Protein AF-A0A9W7A7N8-F1 (afdb_monomer)

Sequence (308 aa):
MSTQPSNLTVKQYEDALNRLMPLATEIHALLTSSFPDDTTASVRSRFEQELTASVVLSGSPNSAVPGLLTKCEPLLESVQSSLWHVTRHIHLLTPKVEDGNNFGADVQNMVLKFVQERESLVSGYMGDYATYFWQRGNCMEKIGGAKWRGDSGKTVVTEEVSVSLSGDDKEVKDEEKAGGSACSSEDAPSSEDAKPAAPAAKGKKRKADEGAAPPTQSSSTTNKKTSSTSTKKTETTKSSTATPVDVLPDYLSYLVSLDVKWYLYLKDSLRQAADSCLMVKDMVEKNREKIEHPKGGADGGQNSMSMF

Mean predicted aligned error: 16.95 Å

InterPro domains:
  IPR003186 Proteasome activator PA28, C-terminal domain [PF02252] (62-143)
  IPR003186 Proteasome activator PA28, C-terminal domain [PF02252] (246-297)
  IPR009077 Proteasome activator PA28 [PTHR10660] (60-298)
  IPR036252 Proteasome activator superfamily [SSF47216] (60-152)
  IPR036252 Proteasome activator superfamily [SSF47216] (247-300)
  IPR036997 Proteasome activator PA28, C-terminal domain superfamily [G3DSA:1.20.120.180] (60-296)

Radius of gyration: 34.16 Å; Cα contacts (8 Å, |Δi|>4): 182; chains: 1; bounding box: 107×79×82 Å

Nearest PDB structures (foldseek):
  5msj-assembly4_X  TM=8.798E-01  e=2.430E-04  Mus musculus
  5mx5-assembly1_B  TM=7.782E-01  e=7.880E-04  Mus musculus
  5mx5-assembly1_F  TM=6.269E-01  e=3.652E-04  Mus musculus
  6dfk-assembly1_A  TM=6.016E-01  e=1.625E-03  Plasmodium falciparum 3D7
  6dfk-assembly1_C  TM=5.932E-01  e=1.861E-03  Plasmodium falciparum 3D7

Organism: NCBI:txid2557542

Solvent-accessible surface area (backbone atoms only — not comparable to full-atom values): 20057 Å² total; per-residue (Å²): 133,85,69,74,71,51,74,69,57,52,48,51,25,54,57,23,61,61,43,26,62,58,49,26,50,53,41,52,50,49,47,55,75,73,50,68,89,64,41,78,66,57,48,40,54,49,47,56,70,66,62,37,74,65,41,58,74,70,67,57,76,72,63,65,53,57,65,42,46,76,60,48,50,67,52,52,51,53,49,39,54,27,41,50,36,45,46,54,46,52,60,52,50,58,72,83,91,66,89,69,76,49,67,24,51,51,51,35,53,52,52,42,51,56,42,48,54,45,36,54,52,47,52,50,59,64,72,47,62,65,52,54,59,52,58,48,50,62,46,48,49,69,60,43,37,82,64,68,53,62,82,73,66,88,72,84,74,87,73,87,78,85,79,87,81,88,78,86,84,84,89,82,90,83,90,83,82,89,76,86,79,83,85,81,82,88,87,80,90,87,81,89,90,87,84,88,87,83,88,88,87,87,87,87,88,90,91,82,90,88,83,93,84,89,84,90,84,91,82,90,88,88,86,89,82,90,87,84,88,81,89,79,92,79,91,73,88,75,78,76,76,72,74,81,78,88,56,61,64,68,58,57,56,46,50,39,50,49,55,41,50,52,45,51,47,56,59,46,51,49,50,57,46,25,52,40,30,54,51,47,44,53,56,46,65,79,40,40,68,33,44,76,30,29,78,56,61,95,76,76,82,72,91,85,80,87,90,129

Structure (mmCIF, N/CA/C/O backbone):
data_AF-A0A9W7A7N8-F1
#
_entry.id   AF-A0A9W7A7N8-F1
#
loop_
_atom_site.group_PDB
_atom_site.id
_atom_site.type_symbol
_atom_site.label_atom_id
_atom_site.label_alt_id
_atom_site.label_comp_id
_atom_site.label_asym_id
_atom_site.label_entity_id
_atom_site.label_seq_id
_atom_site.pdbx_PDB_ins_code
_atom_site.Cartn_x
_atom_site.Cartn_y
_atom_site.Cartn_z
_atom_site.occupancy
_atom_site.B_iso_or_equiv
_atom_site.auth_seq_id
_atom_site.auth_comp_id
_atom_site.auth_asym_id
_atom_site.auth_atom_id
_atom_site.pdbx_PDB_model_num
ATOM 1 N N . MET A 1 1 ? 10.782 12.228 -35.149 1.00 40.09 1 MET A N 1
ATOM 2 C CA . MET A 1 1 ? 11.669 12.772 -34.095 1.00 40.09 1 MET A CA 1
ATOM 3 C C . MET A 1 1 ? 11.752 11.732 -32.994 1.00 40.09 1 MET A C 1
ATOM 5 O O . MET A 1 1 ? 10.712 11.164 -32.691 1.00 40.09 1 MET A O 1
ATOM 9 N N . SER A 1 2 ? 12.933 11.457 -32.437 1.00 49.88 2 SER A N 1
ATOM 10 C CA . SER A 1 2 ? 13.033 10.642 -31.219 1.00 49.88 2 SER A CA 1
ATOM 11 C C . SER A 1 2 ? 12.819 11.560 -30.017 1.00 49.88 2 SER A C 1
ATOM 13 O O . SER A 1 2 ? 13.601 12.490 -29.813 1.00 49.88 2 SER A O 1
ATOM 15 N N . THR A 1 3 ? 11.725 11.373 -29.283 1.00 58.03 3 THR A N 1
ATOM 16 C CA . THR A 1 3 ? 11.356 12.208 -28.133 1.00 58.03 3 THR A CA 1
ATOM 17 C C . THR A 1 3 ? 12.098 11.753 -26.883 1.00 58.03 3 THR A C 1
ATOM 19 O O . THR A 1 3 ? 11.526 11.105 -26.013 1.00 58.03 3 THR A O 1
ATOM 22 N N . GLN A 1 4 ? 13.382 12.108 -26.804 1.00 71.88 4 GLN A N 1
ATOM 23 C CA . GLN A 1 4 ? 14.162 12.017 -25.568 1.00 71.88 4 GLN A CA 1
ATOM 24 C C . GLN A 1 4 ? 13.405 12.700 -24.407 1.00 71.88 4 GLN A C 1
ATOM 26 O O . GLN A 1 4 ? 12.893 13.811 -24.599 1.00 71.88 4 GLN A O 1
ATOM 31 N N . PRO A 1 5 ? 13.310 12.075 -23.217 1.00 78.31 5 PRO A N 1
ATOM 32 C CA . PRO A 1 5 ? 12.655 12.681 -22.062 1.00 78.31 5 PRO A CA 1
ATOM 33 C C . PRO A 1 5 ? 13.385 13.957 -21.621 1.00 78.31 5 PRO A C 1
ATOM 35 O O . PRO A 1 5 ? 14.601 14.081 -21.750 1.00 78.31 5 PRO A O 1
ATOM 38 N N . SER A 1 6 ? 12.646 14.927 -21.073 1.00 82.62 6 SER A N 1
ATOM 39 C CA . SER A 1 6 ? 13.259 16.179 -20.609 1.00 82.62 6 SER A CA 1
ATOM 40 C C . SER A 1 6 ? 14.189 15.939 -19.413 1.00 82.62 6 SER A C 1
ATOM 42 O O . SER A 1 6 ? 13.921 15.063 -18.591 1.00 82.62 6 SER A O 1
ATOM 44 N N . ASN A 1 7 ? 15.219 16.775 -19.237 1.00 82.81 7 ASN A N 1
ATOM 45 C CA . ASN A 1 7 ? 16.128 16.701 -18.080 1.00 82.81 7 ASN A CA 1
ATOM 46 C C . ASN A 1 7 ? 15.386 16.711 -16.726 1.00 82.81 7 ASN A C 1
ATOM 48 O O . ASN A 1 7 ? 15.804 16.037 -15.787 1.00 82.81 7 ASN A O 1
ATOM 52 N N . LEU A 1 8 ? 14.256 17.425 -16.627 1.00 81.88 8 LEU A N 1
ATOM 53 C CA . LEU A 1 8 ? 13.397 17.411 -15.438 1.00 81.88 8 LEU A CA 1
ATOM 54 C C . LEU A 1 8 ? 12.720 16.044 -15.239 1.00 81.88 8 LEU A C 1
ATOM 56 O O . LEU A 1 8 ? 12.620 15.561 -14.116 1.00 81.88 8 LEU A O 1
ATOM 60 N N . THR A 1 9 ? 12.279 15.407 -16.323 1.00 86.69 9 THR A N 1
ATOM 61 C CA . THR A 1 9 ? 11.651 14.079 -16.310 1.00 86.69 9 THR A CA 1
ATOM 62 C C . THR A 1 9 ? 12.650 12.969 -15.979 1.00 86.69 9 THR A C 1
ATOM 64 O O . THR A 1 9 ? 12.292 12.039 -15.262 1.00 86.69 9 THR A O 1
ATOM 67 N N . VAL A 1 10 ? 13.893 13.078 -16.465 1.00 90.69 10 VAL A N 1
ATOM 68 C CA . VAL A 1 10 ? 15.004 12.179 -16.103 1.00 90.69 10 VAL A CA 1
ATOM 69 C C . VAL A 1 10 ? 15.354 12.346 -14.625 1.00 90.69 10 VAL A C 1
ATOM 71 O O . VAL A 1 10 ? 15.387 11.359 -13.896 1.00 90.69 10 VAL A O 1
ATOM 74 N N . LYS A 1 11 ? 15.511 13.588 -14.143 1.00 93.69 11 LYS A N 1
ATOM 75 C CA . LYS A 1 11 ? 15.768 13.843 -12.721 1.00 93.69 11 LYS A CA 1
ATOM 76 C C . LYS A 1 11 ? 14.654 13.293 -11.820 1.00 93.69 11 LYS A C 1
ATOM 78 O O . LYS A 1 11 ? 14.958 12.599 -10.861 1.00 93.69 11 LYS A O 1
ATOM 83 N N . GLN A 1 12 ? 13.382 13.548 -12.138 1.00 94.38 12 GLN A N 1
ATOM 84 C CA . GLN A 1 12 ? 12.249 13.025 -11.357 1.00 94.38 12 GLN A CA 1
ATOM 85 C C . GLN A 1 12 ? 12.228 11.489 -11.277 1.00 94.38 12 GLN A C 1
ATOM 87 O O . GLN A 1 12 ? 11.755 10.942 -10.287 1.00 94.38 12 GLN A O 1
ATOM 92 N N . TYR A 1 13 ? 12.729 10.798 -12.303 1.00 96.50 13 TYR A N 1
ATOM 93 C CA . TYR A 1 13 ? 12.871 9.344 -12.299 1.00 96.50 13 TYR A CA 1
ATOM 94 C C . TYR A 1 13 ? 14.007 8.872 -11.384 1.00 96.50 13 TYR A C 1
ATOM 96 O O . TYR A 1 13 ? 13.771 8.007 -10.546 1.00 96.50 13 TYR A O 1
ATOM 104 N N . GLU A 1 14 ? 15.203 9.460 -11.480 1.00 96.69 14 GLU A N 1
ATOM 105 C CA . GLU A 1 14 ? 16.320 9.085 -10.599 1.00 96.69 14 GLU A CA 1
ATOM 106 C C . GLU A 1 14 ? 16.045 9.456 -9.136 1.00 96.69 14 GLU A C 1
ATOM 108 O O . GLU A 1 14 ? 16.316 8.655 -8.242 1.00 96.69 14 GLU A O 1
ATOM 113 N N . ASP A 1 15 ? 15.451 10.624 -8.869 1.00 97.69 15 ASP A N 1
ATOM 114 C CA . ASP A 1 15 ? 15.025 11.019 -7.522 1.00 97.69 15 ASP A CA 1
ATOM 115 C C . ASP A 1 15 ? 14.037 9.975 -6.942 1.00 97.69 15 ASP A C 1
ATOM 117 O O . ASP A 1 15 ? 14.192 9.542 -5.798 1.00 97.69 15 ASP A O 1
ATOM 121 N N . ALA A 1 16 ? 13.073 9.497 -7.742 1.00 97.81 16 ALA A N 1
ATOM 122 C CA . ALA A 1 16 ? 12.112 8.462 -7.346 1.00 97.81 16 ALA A CA 1
ATOM 123 C C . ALA A 1 16 ? 12.750 7.070 -7.154 1.00 97.81 16 ALA A C 1
ATOM 125 O O . ALA A 1 16 ? 12.518 6.420 -6.135 1.00 97.81 16 ALA A O 1
ATOM 126 N N . LEU A 1 17 ? 13.594 6.614 -8.085 1.00 97.62 17 LEU A N 1
ATOM 127 C CA . LEU A 1 17 ? 14.258 5.304 -8.024 1.00 97.62 17 LEU A CA 1
ATOM 128 C C . LEU A 1 17 ? 15.253 5.209 -6.851 1.00 97.62 17 LEU A C 1
ATOM 130 O O . LEU A 1 17 ? 15.472 4.132 -6.285 1.00 97.62 17 LEU A O 1
ATOM 134 N N . ASN A 1 18 ? 15.841 6.338 -6.448 1.00 97.62 18 ASN A N 1
ATOM 135 C CA . ASN A 1 18 ? 16.676 6.430 -5.252 1.00 97.62 18 ASN A CA 1
ATOM 136 C C . ASN A 1 18 ? 15.853 6.568 -3.958 1.00 97.62 18 ASN A C 1
ATOM 138 O O . ASN A 1 18 ? 16.308 6.111 -2.910 1.00 97.62 18 ASN A O 1
ATOM 142 N N . ARG A 1 19 ? 14.621 7.097 -4.016 1.00 97.94 19 ARG A N 1
ATOM 143 C CA . ARG A 1 19 ? 13.693 7.183 -2.871 1.00 97.94 19 ARG A CA 1
ATOM 144 C C . ARG A 1 19 ? 13.155 5.817 -2.407 1.00 97.94 19 ARG A C 1
ATOM 146 O O . ARG A 1 19 ? 12.820 5.692 -1.229 1.00 97.94 19 ARG A O 1
ATOM 153 N N . LEU A 1 20 ? 13.134 4.793 -3.271 1.00 98.31 20 LEU A N 1
ATOM 154 C CA . LEU A 1 20 ? 12.575 3.460 -2.968 1.00 98.31 20 LEU A CA 1
ATOM 155 C C . LEU A 1 20 ? 13.234 2.743 -1.767 1.00 98.31 20 LEU A C 1
ATOM 157 O O . LEU A 1 20 ? 12.514 2.223 -0.917 1.00 98.31 20 LEU A O 1
ATOM 161 N N . MET A 1 21 ? 14.570 2.722 -1.642 1.00 98.31 21 MET A N 1
ATOM 162 C CA . MET A 1 21 ? 15.229 2.032 -0.508 1.00 98.31 21 MET A CA 1
ATOM 163 C C . MET A 1 21 ? 15.011 2.747 0.839 1.00 98.31 21 MET A C 1
ATOM 165 O O . MET A 1 21 ? 14.683 2.070 1.818 1.00 98.31 21 MET A O 1
ATOM 169 N N . PRO A 1 22 ? 15.126 4.090 0.926 1.00 98.44 22 PRO A N 1
ATOM 170 C CA . PRO A 1 22 ? 14.678 4.833 2.101 1.00 98.44 22 PRO A CA 1
ATOM 171 C C . PRO A 1 22 ? 13.204 4.581 2.454 1.00 98.44 22 PRO A C 1
ATOM 173 O O . PRO A 1 22 ? 12.915 4.341 3.621 1.00 98.44 22 PRO A O 1
ATOM 176 N N . LEU A 1 23 ? 12.288 4.526 1.473 1.00 98.44 23 LEU A N 1
ATOM 177 C CA . LEU A 1 23 ? 10.872 4.215 1.731 1.00 98.44 23 LEU A CA 1
ATOM 178 C C . LEU A 1 23 ? 10.673 2.823 2.334 1.00 98.44 23 LEU A C 1
ATOM 180 O O . LEU A 1 23 ? 10.011 2.704 3.361 1.00 98.44 23 LEU A O 1
ATOM 184 N N . ALA A 1 24 ? 11.282 1.781 1.758 1.00 98.50 24 ALA A N 1
ATOM 185 C CA . ALA A 1 24 ? 11.229 0.438 2.335 1.00 98.50 24 ALA A CA 1
ATOM 186 C C . ALA A 1 24 ? 11.769 0.427 3.780 1.00 98.50 24 ALA A C 1
ATOM 188 O O . ALA A 1 24 ? 11.170 -0.177 4.667 1.00 98.50 24 ALA A O 1
ATOM 189 N N . THR A 1 25 ? 12.851 1.166 4.046 1.00 98.38 25 THR A N 1
ATOM 190 C CA . THR A 1 25 ? 13.452 1.286 5.387 1.00 98.38 25 THR A CA 1
ATOM 191 C C . THR A 1 25 ? 12.519 1.990 6.384 1.00 98.38 25 THR A C 1
ATOM 193 O O . THR A 1 25 ? 12.330 1.504 7.499 1.00 98.38 25 THR A O 1
ATOM 196 N N . GLU A 1 26 ? 11.890 3.099 5.985 1.00 98.44 26 GLU A N 1
ATOM 197 C CA . GLU A 1 26 ? 10.893 3.832 6.782 1.00 98.44 26 GLU A CA 1
ATOM 198 C C . GLU A 1 26 ? 9.660 2.969 7.082 1.00 98.44 26 GLU A C 1
ATOM 200 O O . GLU A 1 26 ? 9.184 2.931 8.219 1.00 98.44 26 GLU A O 1
ATOM 205 N N . ILE A 1 27 ? 9.185 2.208 6.094 1.00 98.38 27 ILE A N 1
ATOM 206 C CA . ILE A 1 27 ? 8.059 1.286 6.250 1.00 98.38 27 ILE A CA 1
ATOM 207 C C . ILE A 1 27 ? 8.422 0.115 7.177 1.00 98.38 27 ILE A C 1
ATOM 209 O O . ILE A 1 27 ? 7.636 -0.218 8.064 1.00 98.38 27 ILE A O 1
ATOM 213 N N . HIS A 1 28 ? 9.615 -0.478 7.061 1.00 97.56 28 HIS A N 1
ATOM 214 C CA . HIS A 1 28 ? 10.075 -1.512 7.997 1.00 97.56 28 HIS A CA 1
ATOM 215 C C . HIS A 1 28 ? 10.243 -0.973 9.430 1.00 97.56 28 HIS A C 1
ATOM 217 O O . HIS A 1 28 ? 9.919 -1.679 10.390 1.00 97.56 28 HIS A O 1
ATOM 223 N N . ALA A 1 29 ? 10.667 0.284 9.603 1.00 97.25 29 ALA A N 1
ATOM 224 C CA . ALA A 1 29 ? 10.710 0.939 10.910 1.00 97.25 29 ALA A CA 1
ATOM 225 C C . ALA A 1 29 ? 9.299 1.175 11.490 1.00 97.25 29 ALA A C 1
ATOM 227 O O . ALA A 1 29 ? 9.069 0.911 12.676 1.00 97.25 29 ALA A O 1
ATOM 228 N N . LEU A 1 30 ? 8.326 1.591 10.667 1.00 97.00 30 LEU A N 1
ATOM 229 C CA . LEU A 1 30 ? 6.922 1.712 11.079 1.00 97.00 30 LEU A CA 1
ATOM 230 C C . LEU A 1 30 ? 6.322 0.345 11.451 1.00 97.00 30 LEU A C 1
ATOM 232 O O . LEU A 1 30 ? 5.674 0.223 12.492 1.00 97.00 30 LEU A O 1
ATOM 236 N N . LEU A 1 31 ? 6.587 -0.691 10.648 1.00 96.25 31 LEU A N 1
ATOM 237 C CA . LEU A 1 31 ? 6.158 -2.069 10.898 1.00 96.25 31 LEU A CA 1
ATOM 238 C C . LEU A 1 31 ? 6.693 -2.598 12.236 1.00 96.25 31 LEU A C 1
ATOM 240 O O . LEU A 1 31 ? 5.930 -3.122 13.045 1.00 96.25 31 LEU A O 1
ATOM 244 N N . THR A 1 32 ? 7.991 -2.414 12.486 1.00 95.00 32 THR A N 1
ATOM 245 C CA . THR A 1 32 ? 8.661 -2.872 13.715 1.00 95.00 32 THR A CA 1
ATOM 246 C C . THR A 1 32 ? 8.138 -2.138 14.952 1.00 95.00 32 THR A C 1
ATOM 248 O O . THR A 1 32 ? 7.878 -2.759 15.978 1.00 95.00 32 THR A O 1
ATOM 251 N N . SER A 1 33 ? 7.940 -0.820 14.856 1.00 95.12 33 SER A N 1
ATOM 252 C CA . SER A 1 33 ? 7.485 0.009 15.982 1.00 95.12 33 SER A CA 1
ATOM 253 C C . SER A 1 33 ? 5.985 -0.087 16.277 1.00 95.12 33 SER A C 1
ATOM 255 O O . SER A 1 33 ? 5.581 0.171 17.409 1.00 95.12 33 SER A O 1
ATOM 257 N N . SER A 1 34 ? 5.154 -0.447 15.292 1.00 94.12 34 SER A N 1
ATOM 258 C CA . SER A 1 34 ? 3.687 -0.408 15.424 1.00 94.12 34 SER A CA 1
ATOM 259 C C . SER A 1 34 ? 3.006 -1.781 15.469 1.00 94.12 34 SER A C 1
ATOM 261 O O . SER A 1 34 ? 1.823 -1.855 15.809 1.00 94.12 34 SER A O 1
ATOM 263 N N . PHE A 1 35 ? 3.730 -2.863 15.157 1.00 93.00 35 PHE A N 1
ATOM 264 C CA . PHE A 1 35 ? 3.200 -4.233 15.149 1.00 93.00 35 PHE A CA 1
ATOM 265 C C . PHE A 1 35 ? 4.122 -5.294 15.809 1.00 93.00 35 PHE A C 1
ATOM 267 O O . PHE A 1 35 ? 4.222 -6.402 15.257 1.00 93.00 35 PHE A O 1
ATOM 274 N N . PRO A 1 36 ? 4.789 -5.000 16.950 1.00 81.88 36 PRO A N 1
ATOM 275 C CA . PRO A 1 36 ? 5.813 -5.862 17.557 1.00 81.88 36 PRO A CA 1
ATOM 276 C C . PRO A 1 36 ? 5.253 -7.241 17.929 1.00 81.88 36 PRO A C 1
ATOM 278 O O . PRO A 1 36 ? 4.390 -7.344 18.796 1.00 81.88 36 PRO A O 1
ATOM 281 N N . ASP A 1 37 ? 5.706 -8.277 17.213 1.00 71.25 37 ASP A N 1
ATOM 282 C CA . ASP A 1 37 ? 5.309 -9.697 17.315 1.00 71.25 37 ASP A CA 1
ATOM 283 C C . ASP A 1 37 ? 3.798 -9.977 17.440 1.00 71.25 37 ASP A C 1
ATOM 285 O O . ASP A 1 37 ? 3.362 -11.043 17.875 1.00 71.25 37 ASP A O 1
ATOM 289 N N . ASP A 1 38 ? 2.978 -9.020 16.996 1.00 84.12 38 ASP A N 1
ATOM 290 C CA . ASP A 1 38 ? 1.552 -9.022 17.292 1.00 84.12 38 ASP A CA 1
ATOM 291 C C . ASP A 1 38 ? 0.824 -10.082 16.447 1.00 84.12 38 ASP A C 1
ATOM 293 O O . ASP A 1 38 ? 0.759 -9.991 15.210 1.00 84.12 38 ASP A O 1
ATOM 297 N N . THR A 1 39 ? 0.307 -11.098 17.138 1.00 90.75 39 THR A N 1
ATOM 298 C CA . THR A 1 39 ? -0.471 -12.220 16.601 1.00 90.75 39 THR A CA 1
ATOM 299 C C . THR A 1 39 ? -1.951 -11.852 16.495 1.00 90.75 39 THR A C 1
ATOM 301 O O . THR A 1 39 ? -2.453 -11.021 17.247 1.00 90.75 39 THR A O 1
ATOM 304 N N . THR A 1 40 ? -2.719 -12.531 15.639 1.00 92.44 40 THR A N 1
ATOM 305 C CA . THR A 1 40 ? -4.179 -12.319 15.559 1.00 92.44 40 THR A CA 1
ATOM 306 C C . THR A 1 40 ? -4.884 -12.517 16.911 1.00 92.44 40 THR A C 1
ATOM 308 O O . THR A 1 40 ? -5.883 -11.854 17.179 1.00 92.44 40 THR A O 1
ATOM 311 N N . ALA A 1 41 ? -4.355 -13.385 17.783 1.00 93.19 41 ALA A N 1
ATOM 312 C CA . ALA A 1 41 ? -4.891 -13.622 19.123 1.00 93.19 41 ALA A CA 1
ATOM 313 C C . ALA A 1 41 ? -4.563 -12.488 20.114 1.00 93.19 41 ALA A C 1
ATOM 315 O O . ALA A 1 41 ? -5.453 -12.059 20.847 1.00 93.19 41 ALA A O 1
ATOM 316 N N . SER A 1 42 ? -3.331 -11.962 20.116 1.00 93.50 42 SER A N 1
ATOM 317 C CA . SER A 1 42 ? -2.945 -10.831 20.978 1.00 93.50 42 SER A CA 1
ATOM 318 C C . SER A 1 42 ? -3.646 -9.535 20.567 1.00 93.50 42 SER A C 1
ATOM 320 O O . SER A 1 42 ? -4.200 -8.853 21.428 1.00 93.50 42 SER A O 1
ATOM 322 N N . VAL A 1 43 ? -3.732 -9.249 19.261 1.00 94.88 43 VAL A N 1
ATOM 323 C CA . VAL A 1 43 ? -4.486 -8.100 18.726 1.00 94.88 43 VAL A CA 1
ATOM 324 C C . VAL A 1 43 ? -5.966 -8.193 19.107 1.00 94.88 43 VAL A C 1
ATOM 326 O O . VAL A 1 43 ? -6.531 -7.211 19.589 1.00 94.88 43 VAL A O 1
ATOM 329 N N . ARG A 1 44 ? -6.593 -9.371 18.942 1.00 95.12 44 ARG A N 1
ATOM 330 C CA . ARG A 1 44 ? -7.987 -9.597 19.356 1.00 95.12 44 ARG A CA 1
ATOM 331 C C . ARG A 1 44 ? -8.166 -9.358 20.853 1.00 95.12 44 ARG A C 1
ATOM 333 O O . ARG A 1 44 ? -9.008 -8.549 21.220 1.00 95.12 44 ARG A O 1
ATOM 340 N N . SER A 1 45 ? -7.353 -9.992 21.697 1.00 94.56 45 SER A N 1
ATOM 341 C CA . SER A 1 45 ? -7.494 -9.861 23.151 1.00 94.56 45 SER A CA 1
ATOM 342 C C . SER A 1 45 ? -7.271 -8.424 23.636 1.00 94.56 45 SER A C 1
ATOM 344 O O . SER A 1 45 ? -7.967 -7.978 24.546 1.00 94.56 45 SER A O 1
ATOM 346 N N . ARG A 1 46 ? -6.365 -7.663 23.003 1.00 93.62 46 ARG A N 1
ATOM 347 C CA . ARG A 1 46 ? -6.200 -6.225 23.264 1.00 93.62 46 ARG A CA 1
ATOM 348 C C . ARG A 1 46 ? -7.476 -5.446 22.931 1.00 93.62 46 ARG A C 1
ATOM 350 O O . ARG A 1 46 ? -7.975 -4.718 23.782 1.00 93.62 46 ARG A O 1
ATOM 357 N N . PHE A 1 47 ? -8.033 -5.617 21.732 1.00 94.69 47 PHE A N 1
ATOM 358 C CA . PHE A 1 47 ? -9.241 -4.888 21.322 1.00 94.69 47 PHE A CA 1
ATOM 359 C C . PHE A 1 47 ? -10.505 -5.326 22.088 1.00 94.69 47 PHE A C 1
ATOM 361 O O . PHE A 1 47 ? -11.398 -4.510 22.297 1.00 94.69 47 PHE A O 1
ATOM 368 N N . GLU A 1 48 ? -10.566 -6.564 22.587 1.00 93.75 48 GLU A N 1
ATOM 369 C CA . GLU A 1 48 ? -11.603 -7.020 23.529 1.00 93.75 48 GLU A CA 1
ATOM 370 C C . GLU A 1 48 ? -11.496 -6.314 24.891 1.00 93.75 48 GLU A C 1
ATOM 372 O O . GLU A 1 48 ? -12.515 -5.928 25.459 1.00 93.75 48 GLU A O 1
ATOM 377 N N . GLN A 1 49 ? -10.278 -6.090 25.397 1.00 91.62 49 GLN A N 1
ATOM 378 C CA . GLN A 1 49 ? -10.037 -5.352 26.647 1.00 91.62 49 GLN A CA 1
ATOM 379 C C . GLN A 1 49 ? -10.308 -3.842 26.506 1.00 91.62 49 GLN A C 1
ATOM 381 O O . GLN A 1 49 ? -10.788 -3.209 27.446 1.00 91.62 49 GLN A O 1
ATOM 386 N N . GLU A 1 50 ? -10.034 -3.261 25.334 1.00 88.88 50 GLU A N 1
ATOM 387 C CA . GLU A 1 50 ? -10.335 -1.856 25.021 1.00 88.88 50 GLU A CA 1
ATOM 388 C C . GLU A 1 50 ? -11.849 -1.590 24.862 1.00 88.88 50 GLU A C 1
ATOM 390 O O . GLU A 1 50 ? -12.315 -0.478 25.138 1.00 88.88 50 GLU A O 1
ATOM 395 N N . LEU A 1 51 ? -12.643 -2.599 24.470 1.00 88.50 51 LEU A N 1
ATOM 396 C CA . LEU A 1 51 ? -14.086 -2.480 24.223 1.00 88.50 51 LEU A CA 1
ATOM 397 C C . LEU A 1 51 ? -14.924 -2.475 25.517 1.00 88.50 51 LEU A C 1
ATOM 399 O O . LEU A 1 51 ? -15.770 -3.331 25.773 1.00 88.50 51 LEU A O 1
ATOM 403 N N . THR A 1 52 ? -14.711 -1.460 26.350 1.00 84.62 52 THR A N 1
ATOM 404 C CA . THR A 1 52 ? -15.509 -1.244 27.565 1.00 84.62 52 THR A CA 1
ATOM 405 C C . THR A 1 52 ? -16.945 -0.808 27.247 1.00 84.62 52 THR A C 1
ATOM 407 O O . THR A 1 52 ? -17.212 -0.150 26.240 1.00 84.62 52 THR A O 1
ATOM 410 N N . ALA A 1 53 ? -17.880 -1.061 28.171 1.00 78.62 53 ALA A N 1
ATOM 411 C CA . ALA A 1 53 ? -19.258 -0.566 28.067 1.00 78.62 53 ALA A CA 1
ATOM 412 C C . ALA A 1 53 ? -19.346 0.972 27.919 1.00 78.62 53 ALA A C 1
ATOM 414 O O . ALA A 1 53 ? -20.280 1.477 27.302 1.00 78.62 53 ALA A O 1
ATOM 415 N N . SER A 1 54 ? -18.359 1.716 28.435 1.00 78.69 54 SER A N 1
ATOM 416 C CA . SER A 1 54 ? -18.257 3.170 28.248 1.00 78.69 54 SER A CA 1
ATOM 417 C C . SER A 1 54 ? -17.963 3.533 26.786 1.00 78.69 54 SER A C 1
ATOM 419 O O . SER A 1 54 ? -18.692 4.326 26.199 1.00 78.69 54 SER A O 1
ATOM 421 N N . VAL A 1 55 ? -16.964 2.881 26.172 1.00 80.56 55 VAL A N 1
ATOM 422 C CA . VAL A 1 55 ? -16.593 3.037 24.747 1.00 80.56 55 VAL A CA 1
ATOM 423 C C . VAL A 1 55 ? -17.750 2.660 23.817 1.00 80.56 55 VAL A C 1
ATOM 425 O O . VAL A 1 55 ? -17.995 3.341 22.820 1.00 80.56 55 VAL A O 1
ATOM 428 N N . VAL A 1 56 ? -18.491 1.605 24.168 1.00 80.12 56 VAL A N 1
ATOM 429 C CA . VAL A 1 56 ? -19.709 1.182 23.463 1.00 80.12 56 VAL A CA 1
ATOM 430 C C . VAL A 1 56 ? -20.791 2.268 23.506 1.00 80.12 56 VAL A C 1
ATOM 432 O O . VAL A 1 56 ? -21.355 2.607 22.468 1.00 80.12 56 VAL A O 1
ATOM 435 N N . LEU A 1 57 ? -21.067 2.837 24.685 1.00 76.38 57 LEU A N 1
ATOM 436 C CA . LEU A 1 57 ? -22.113 3.851 24.868 1.00 76.38 57 LEU A CA 1
ATOM 437 C C . LEU A 1 57 ? -21.744 5.226 24.291 1.00 76.38 57 LEU A C 1
ATOM 439 O O . LEU A 1 57 ? -22.632 5.940 23.830 1.00 76.38 57 LEU A O 1
ATOM 443 N N . SER A 1 58 ? -20.463 5.606 24.298 1.00 79.31 58 SER A N 1
ATOM 444 C CA . SER A 1 58 ? -19.993 6.875 23.725 1.00 79.31 58 SER A CA 1
ATOM 445 C C . SER A 1 58 ? -19.878 6.855 22.199 1.00 79.31 58 SER A C 1
ATOM 447 O O . SER A 1 58 ? -19.783 7.914 21.582 1.00 79.31 58 SER A O 1
ATOM 449 N N . GLY A 1 59 ? -19.861 5.672 21.576 1.00 81.56 59 GLY A N 1
ATOM 450 C CA . GLY A 1 59 ? -19.569 5.526 20.149 1.00 81.56 59 GLY A CA 1
ATOM 451 C C . GLY A 1 59 ? -18.086 5.716 19.799 1.00 81.56 59 GLY A C 1
ATOM 452 O O . GLY A 1 59 ? -17.769 5.964 18.637 1.00 81.56 59 GLY A O 1
ATOM 453 N N . SER A 1 60 ? -17.177 5.649 20.781 1.00 84.00 60 SER A N 1
ATOM 454 C CA . SER A 1 60 ? -15.777 6.055 20.591 1.00 84.00 60 SER A CA 1
ATOM 455 C C . SER A 1 60 ? -15.045 5.224 19.519 1.00 84.00 60 SER A C 1
ATOM 457 O O . SER A 1 60 ? -15.259 4.008 19.406 1.00 84.00 60 SER A O 1
ATOM 459 N N . PRO A 1 61 ? -14.138 5.846 18.741 1.00 86.94 61 PRO A N 1
ATOM 460 C CA . PRO A 1 61 ? -13.272 5.118 17.824 1.00 86.94 61 PRO A CA 1
ATOM 461 C C . PRO A 1 61 ? -12.291 4.231 18.601 1.00 86.94 61 PRO A C 1
ATOM 463 O O . PRO A 1 61 ? -11.769 4.629 19.643 1.00 86.94 61 PRO A O 1
ATOM 466 N N . ASN A 1 62 ? -11.979 3.057 18.048 1.00 90.88 62 ASN A N 1
ATOM 467 C CA . ASN A 1 62 ? -10.712 2.389 18.337 1.00 90.88 62 ASN A CA 1
ATOM 468 C C . ASN A 1 62 ? -9.597 3.352 17.912 1.00 90.88 62 ASN A C 1
ATOM 470 O O . ASN A 1 62 ? -9.650 3.872 16.799 1.00 90.88 62 ASN A O 1
ATOM 474 N N . SER A 1 63 ? -8.644 3.650 18.794 1.00 91.12 63 SER A N 1
ATOM 475 C CA . SER A 1 63 ? -7.598 4.648 18.535 1.00 91.12 63 SER A CA 1
ATOM 476 C C . SER A 1 63 ? -6.408 4.081 17.759 1.00 91.12 63 SER A C 1
ATOM 478 O O . SER A 1 63 ? -5.728 4.830 17.055 1.00 91.12 63 SER A O 1
ATOM 480 N N . ALA A 1 64 ? -6.175 2.768 17.833 1.00 93.38 64 ALA A N 1
ATOM 481 C CA . ALA A 1 64 ? -5.054 2.108 17.177 1.00 93.38 64 ALA A CA 1
ATOM 482 C C . ALA A 1 64 ? -5.204 2.096 15.649 1.00 93.38 64 ALA A C 1
ATOM 484 O O . AL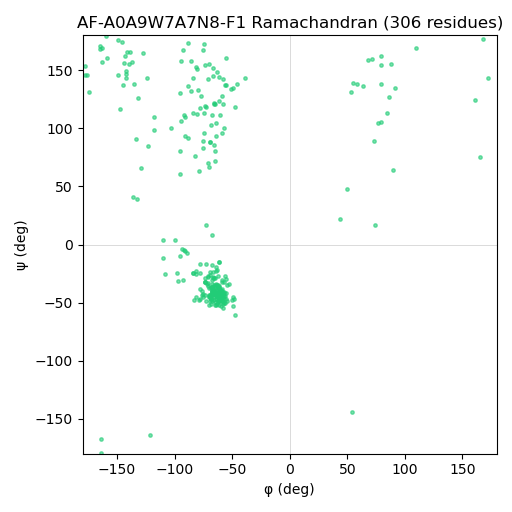A A 1 64 ? -4.249 2.417 14.951 1.00 93.38 64 ALA A O 1
ATOM 485 N N . VAL A 1 65 ? -6.388 1.775 15.113 1.00 95.12 65 VAL A N 1
ATOM 486 C CA . VAL A 1 65 ? -6.576 1.659 13.651 1.00 95.12 65 VAL A CA 1
ATOM 487 C C . VAL A 1 65 ? -6.491 3.017 12.919 1.00 95.12 65 VAL A C 1
ATOM 489 O O . VAL A 1 65 ? -5.695 3.107 11.987 1.00 95.12 65 VAL A O 1
ATOM 492 N N . PRO A 1 66 ? -7.173 4.110 13.331 1.00 94.81 66 PRO A N 1
ATOM 493 C CA . PRO A 1 66 ? -6.946 5.445 12.762 1.00 94.81 66 PRO A CA 1
ATOM 494 C C . PRO A 1 66 ? -5.522 5.954 13.020 1.00 94.81 66 PRO A C 1
ATOM 496 O O . PRO A 1 66 ? -4.901 6.529 12.133 1.00 94.81 66 PRO A O 1
ATOM 499 N N . GLY A 1 67 ? -4.975 5.704 14.218 1.00 94.94 67 GLY A N 1
ATOM 500 C CA . GLY A 1 67 ? -3.609 6.095 14.581 1.00 94.94 67 GLY A CA 1
ATOM 501 C C . GLY A 1 67 ? -2.513 5.347 13.811 1.00 94.94 67 GLY A C 1
ATOM 502 O O . GLY A 1 67 ? -1.372 5.809 13.774 1.00 94.94 67 GLY A O 1
ATOM 503 N N . LEU A 1 68 ? -2.845 4.211 13.190 1.00 95.94 68 LEU A N 1
ATOM 504 C CA . LEU A 1 68 ? -2.048 3.559 12.154 1.00 95.94 68 LEU A CA 1
ATOM 505 C C . LEU A 1 68 ? -2.308 4.176 10.783 1.00 95.94 68 LEU A C 1
ATOM 507 O O . LEU A 1 68 ? -1.345 4.488 10.091 1.00 95.94 68 LEU A O 1
ATOM 511 N N . LEU A 1 69 ? -3.574 4.368 10.401 1.00 95.19 69 LEU A N 1
ATOM 512 C CA . LEU A 1 69 ? -3.982 4.889 9.093 1.00 95.19 69 LEU A CA 1
ATOM 513 C C . LEU A 1 69 ? -3.213 6.169 8.731 1.00 95.19 69 LEU A C 1
ATOM 515 O O . LEU A 1 69 ? -2.494 6.183 7.737 1.00 95.19 69 LEU A O 1
ATOM 519 N N . THR A 1 70 ? -3.227 7.167 9.622 1.00 95.25 70 THR A N 1
ATOM 520 C CA . THR A 1 70 ? -2.522 8.458 9.471 1.00 95.25 70 THR A CA 1
ATOM 521 C C . THR A 1 70 ? -0.989 8.332 9.372 1.00 95.25 70 THR A C 1
ATOM 523 O O . THR A 1 70 ? -0.315 9.278 8.972 1.00 95.25 70 THR A O 1
ATOM 526 N N . LYS A 1 71 ? -0.406 7.178 9.726 1.00 95.81 71 LYS A N 1
ATOM 527 C CA . LYS A 1 71 ? 1.026 6.872 9.535 1.00 95.81 71 LYS A CA 1
ATOM 528 C C . LYS A 1 71 ? 1.294 6.065 8.262 1.00 95.81 71 LYS A C 1
ATOM 530 O O . LYS A 1 71 ? 2.369 6.191 7.685 1.00 95.81 71 LYS A O 1
ATOM 535 N N . CYS A 1 72 ? 0.349 5.218 7.851 1.00 95.88 72 CYS A N 1
ATOM 536 C CA . CYS A 1 72 ? 0.464 4.377 6.659 1.00 95.88 72 CYS A CA 1
ATOM 537 C C . CYS A 1 72 ? 0.245 5.196 5.383 1.00 95.88 72 CYS A C 1
ATOM 539 O O . CYS A 1 72 ? 1.002 5.060 4.428 1.00 95.88 72 CYS A O 1
ATOM 541 N N . GLU A 1 73 ? -0.762 6.068 5.404 1.00 95.00 73 GLU A N 1
ATOM 542 C CA . GLU A 1 73 ? -1.200 6.938 4.312 1.00 95.00 73 GLU A CA 1
ATOM 543 C C . GLU A 1 73 ? -0.049 7.706 3.629 1.00 95.00 73 GLU A C 1
ATOM 545 O O . GLU A 1 73 ? 0.222 7.394 2.468 1.00 95.00 73 GLU A O 1
ATOM 550 N N . PRO A 1 74 ? 0.732 8.574 4.309 1.00 96.88 74 PRO A N 1
ATOM 551 C CA . PRO A 1 74 ? 1.802 9.343 3.658 1.00 96.88 74 PRO A CA 1
ATOM 552 C C . PRO A 1 74 ? 2.977 8.487 3.152 1.00 96.88 74 PRO A C 1
ATOM 554 O O . PRO A 1 74 ? 3.698 8.897 2.236 1.00 96.88 74 PRO A O 1
ATOM 557 N N . LEU A 1 75 ? 3.195 7.293 3.718 1.00 97.88 75 LEU A N 1
ATOM 558 C CA . LEU A 1 75 ? 4.203 6.357 3.209 1.00 97.88 75 LEU A CA 1
ATOM 559 C C . LEU A 1 75 ? 3.710 5.674 1.931 1.00 97.88 75 LEU A C 1
ATOM 561 O O . LEU A 1 75 ? 4.451 5.624 0.953 1.00 97.88 75 LEU A O 1
ATOM 565 N N . LEU A 1 76 ? 2.461 5.205 1.909 1.00 97.56 76 LEU A N 1
ATOM 566 C CA . LEU A 1 76 ? 1.860 4.557 0.742 1.00 97.56 76 LEU A CA 1
ATOM 567 C C . LEU A 1 76 ? 1.674 5.547 -0.421 1.00 97.56 76 LEU A C 1
ATOM 569 O O . LEU A 1 76 ? 2.012 5.204 -1.551 1.00 97.56 76 LEU A O 1
ATOM 573 N N . GLU A 1 77 ? 1.302 6.803 -0.150 1.00 97.44 77 GLU A N 1
ATOM 574 C CA . GLU A 1 77 ? 1.351 7.906 -1.127 1.00 97.44 77 GLU A CA 1
ATOM 575 C C . GLU A 1 77 ? 2.761 8.117 -1.704 1.00 97.44 77 GLU A C 1
ATOM 577 O O . GLU A 1 77 ? 2.936 8.269 -2.916 1.00 97.44 77 GLU A O 1
ATOM 582 N N . SER A 1 78 ? 3.790 8.104 -0.849 1.00 98.38 78 SER A N 1
ATOM 583 C CA . SER A 1 78 ? 5.180 8.294 -1.278 1.00 98.38 78 SER A CA 1
ATOM 584 C C . SER A 1 78 ? 5.689 7.131 -2.139 1.00 98.38 78 SER A C 1
ATOM 586 O O . SER A 1 78 ? 6.427 7.360 -3.103 1.00 98.38 78 SER A O 1
ATOM 588 N N . VAL A 1 79 ? 5.276 5.893 -1.837 1.00 98.62 79 VAL A N 1
ATOM 589 C CA . VAL A 1 79 ? 5.529 4.721 -2.691 1.00 98.62 79 VAL A CA 1
ATOM 590 C C . VAL A 1 79 ? 4.803 4.882 -4.024 1.00 98.62 79 VAL A C 1
ATOM 592 O O . VAL A 1 79 ? 5.453 4.820 -5.064 1.00 98.62 79 VAL A O 1
ATOM 595 N N . GLN A 1 80 ? 3.499 5.169 -4.007 1.00 98.12 80 GLN A N 1
ATOM 596 C CA . GLN A 1 80 ? 2.674 5.337 -5.205 1.00 98.12 80 GLN A CA 1
ATOM 597 C C . GLN A 1 80 ? 3.248 6.392 -6.162 1.00 98.12 80 GLN A C 1
ATOM 599 O O . GLN A 1 80 ? 3.401 6.136 -7.356 1.00 98.12 80 GLN A O 1
ATOM 604 N N . SER A 1 81 ? 3.635 7.554 -5.631 1.00 98.12 81 SER A N 1
ATOM 605 C CA . SER A 1 81 ? 4.279 8.634 -6.387 1.00 98.12 81 SER A CA 1
ATOM 606 C C . SER A 1 81 ? 5.614 8.196 -7.006 1.00 98.12 81 SER A C 1
ATOM 608 O O . SER A 1 81 ? 5.885 8.459 -8.181 1.00 98.12 81 SER A O 1
ATOM 610 N N . SER A 1 82 ? 6.431 7.455 -6.248 1.00 98.56 82 SER A N 1
ATOM 611 C CA . SER A 1 82 ? 7.716 6.935 -6.733 1.00 98.56 82 SER A CA 1
ATOM 612 C C . SER A 1 82 ? 7.533 5.904 -7.855 1.00 98.56 82 SER A C 1
ATOM 614 O O . SER A 1 82 ? 8.237 5.965 -8.863 1.00 98.56 82 SER A O 1
ATOM 616 N N . LEU A 1 83 ? 6.559 4.995 -7.719 1.00 98.56 83 LEU A N 1
ATOM 617 C CA . LEU A 1 83 ? 6.216 4.007 -8.747 1.00 98.56 83 LEU A CA 1
ATOM 618 C C . LEU A 1 83 ? 5.687 4.682 -10.020 1.00 98.56 83 LEU A C 1
ATOM 620 O O . LEU A 1 83 ? 6.208 4.415 -11.100 1.00 98.56 83 LEU A O 1
ATOM 624 N N . TRP A 1 84 ? 4.757 5.635 -9.897 1.00 97.88 84 TRP A N 1
ATOM 625 C CA . TRP A 1 84 ? 4.230 6.404 -11.031 1.00 97.88 84 TRP A CA 1
ATOM 626 C C . TRP A 1 84 ? 5.333 7.133 -11.813 1.00 97.88 84 TRP A C 1
ATOM 628 O O . TRP A 1 84 ? 5.351 7.121 -13.048 1.00 97.88 84 TRP A O 1
ATOM 638 N N . HIS A 1 85 ? 6.301 7.739 -11.115 1.00 98.12 85 HIS A N 1
ATOM 639 C CA . HIS A 1 85 ? 7.447 8.384 -11.757 1.00 98.12 85 HIS A CA 1
ATOM 640 C C . HIS A 1 85 ? 8.308 7.397 -12.569 1.00 98.12 85 HIS A C 1
ATOM 642 O O . HIS A 1 85 ? 8.748 7.762 -13.664 1.00 98.12 85 HIS A O 1
ATOM 648 N N . VAL A 1 86 ? 8.493 6.161 -12.086 1.00 98.12 86 VAL A N 1
ATOM 649 C CA . VAL A 1 86 ? 9.187 5.073 -12.801 1.00 98.12 86 VAL A CA 1
ATOM 650 C C . VAL A 1 86 ? 8.364 4.573 -13.995 1.00 98.12 86 VAL A C 1
ATOM 652 O O . VAL A 1 86 ? 8.864 4.596 -15.121 1.00 98.12 86 VAL A O 1
ATOM 655 N N . THR A 1 87 ? 7.088 4.219 -13.798 1.00 97.62 87 THR A N 1
ATOM 656 C CA . THR A 1 87 ? 6.148 3.807 -14.859 1.00 97.62 87 THR A CA 1
ATOM 657 C C . THR A 1 87 ? 6.128 4.810 -16.011 1.00 97.62 87 THR A C 1
ATOM 659 O O . THR A 1 87 ? 6.256 4.442 -17.183 1.00 97.62 87 THR A O 1
ATOM 662 N N . ARG A 1 88 ? 6.011 6.104 -15.695 1.00 96.50 88 ARG A N 1
ATOM 663 C CA . ARG A 1 88 ? 5.989 7.198 -16.674 1.00 96.50 88 ARG A CA 1
ATOM 664 C C . ARG A 1 88 ? 7.323 7.354 -17.412 1.00 96.50 88 ARG A C 1
ATOM 666 O O . ARG A 1 88 ? 7.319 7.713 -18.586 1.00 96.50 88 ARG A O 1
ATOM 673 N N . HIS A 1 89 ? 8.457 7.106 -16.756 1.00 96.00 89 HIS A N 1
ATOM 674 C CA . HIS A 1 89 ? 9.771 7.193 -17.397 1.00 96.00 89 HIS A CA 1
ATOM 675 C C . HIS A 1 89 ? 9.967 6.084 -18.440 1.00 96.00 89 HIS A C 1
ATOM 677 O O . HIS A 1 89 ? 10.353 6.374 -19.570 1.00 96.00 89 HIS A O 1
ATOM 683 N N . ILE A 1 90 ? 9.607 4.839 -18.105 1.00 95.19 90 ILE A N 1
ATOM 684 C CA . ILE A 1 90 ? 9.728 3.691 -19.020 1.00 95.19 90 ILE A CA 1
ATOM 685 C C . ILE A 1 90 ? 8.814 3.863 -20.252 1.00 95.19 90 ILE A C 1
ATOM 687 O O . ILE A 1 90 ? 9.248 3.615 -21.377 1.00 95.19 90 ILE A O 1
ATOM 691 N N . HIS A 1 91 ? 7.592 4.389 -20.080 1.00 94.06 91 HIS A N 1
ATOM 692 C CA . HIS A 1 91 ? 6.726 4.767 -21.211 1.00 94.06 91 HIS A CA 1
ATOM 693 C C . HIS A 1 91 ? 7.404 5.763 -22.168 1.00 94.06 91 HIS A C 1
ATOM 695 O O . HIS A 1 91 ? 7.330 5.601 -23.383 1.00 94.06 91 HIS A O 1
ATOM 701 N N . LEU A 1 92 ? 8.080 6.791 -21.644 1.00 94.31 92 LEU A N 1
ATOM 702 C CA . LEU A 1 92 ? 8.733 7.824 -22.461 1.00 94.31 92 LEU A CA 1
ATOM 703 C C . LEU A 1 92 ? 10.006 7.335 -23.173 1.00 94.31 92 LEU A C 1
ATOM 705 O O . LEU A 1 92 ? 10.448 7.975 -24.124 1.00 94.31 92 LEU A O 1
ATOM 709 N N . LEU A 1 93 ? 10.571 6.205 -22.740 1.00 92.69 93 LEU A N 1
ATOM 710 C CA . LEU A 1 93 ? 11.683 5.516 -23.400 1.00 92.69 93 LEU A CA 1
ATOM 711 C C . LEU A 1 93 ? 11.227 4.422 -24.380 1.00 92.69 93 LEU A C 1
ATOM 713 O O . LEU A 1 93 ? 12.065 3.820 -25.055 1.00 92.69 93 LEU A O 1
ATOM 717 N N . THR A 1 94 ? 9.922 4.149 -24.478 1.00 89.88 94 THR A N 1
ATOM 718 C CA . THR A 1 94 ? 9.387 3.133 -25.395 1.00 89.88 94 THR A CA 1
ATOM 719 C C . THR A 1 94 ? 9.630 3.571 -26.849 1.00 89.88 94 THR A C 1
ATOM 721 O O . THR A 1 94 ? 9.190 4.655 -27.244 1.00 89.88 94 THR A O 1
ATOM 724 N N . PRO A 1 95 ? 10.346 2.778 -27.671 1.00 89.50 95 PRO A N 1
ATOM 725 C CA . PRO A 1 95 ? 10.729 3.180 -29.015 1.00 89.50 95 PRO A CA 1
ATOM 726 C C . PRO A 1 95 ? 9.540 3.117 -29.977 1.00 89.50 95 PRO A C 1
ATOM 728 O O . PRO A 1 95 ? 8.508 2.498 -29.711 1.00 89.50 95 PRO A O 1
ATOM 731 N N . LYS A 1 96 ? 9.714 3.710 -31.162 1.00 89.81 96 LYS A N 1
ATOM 732 C CA . LYS A 1 96 ? 8.798 3.493 -32.287 1.00 89.81 96 LYS A CA 1
ATOM 733 C C . LYS A 1 96 ? 8.706 1.991 -32.597 1.00 89.81 96 LYS A C 1
ATOM 735 O O . LYS A 1 96 ? 9.724 1.304 -32.646 1.00 89.81 96 LYS A O 1
ATOM 740 N N . VAL A 1 97 ? 7.486 1.509 -32.847 1.00 89.19 97 VAL A N 1
ATOM 741 C CA . VAL A 1 97 ? 7.233 0.140 -33.320 1.00 89.19 97 VAL A CA 1
ATOM 742 C C . VAL A 1 97 ? 7.831 -0.025 -34.717 1.00 89.19 97 VAL A C 1
ATOM 744 O O . VAL A 1 97 ? 7.490 0.717 -35.642 1.00 89.19 97 VAL A O 1
ATOM 747 N N . GLU A 1 98 ? 8.745 -0.983 -34.852 1.00 87.88 98 GLU A N 1
ATOM 748 C CA . GLU A 1 98 ? 9.507 -1.276 -36.067 1.00 87.88 98 GLU A CA 1
ATOM 749 C C . GLU A 1 98 ? 9.714 -2.790 -36.192 1.00 87.88 98 GLU A C 1
ATOM 751 O O . GLU A 1 98 ? 9.658 -3.519 -35.196 1.00 87.88 98 GLU A O 1
ATOM 756 N N . ASP A 1 99 ? 9.929 -3.266 -37.417 1.00 82.31 99 ASP A N 1
ATOM 757 C CA . ASP A 1 99 ? 10.210 -4.677 -37.670 1.00 82.31 99 ASP A CA 1
ATOM 758 C C . ASP A 1 99 ? 11.685 -4.991 -37.360 1.00 82.31 99 ASP A C 1
ATOM 760 O O . ASP A 1 99 ? 12.590 -4.256 -37.760 1.00 82.31 99 ASP A O 1
ATOM 764 N N . GLY A 1 100 ? 11.923 -6.074 -36.621 1.00 87.94 100 GLY A N 1
ATOM 765 C CA . GLY A 1 100 ? 13.247 -6.472 -36.137 1.00 87.94 100 GLY A CA 1
ATOM 766 C C . GLY A 1 100 ? 13.779 -5.732 -34.893 1.00 87.94 100 GLY A C 1
ATOM 767 O O . GLY A 1 100 ? 13.327 -4.658 -34.489 1.00 87.94 100 GLY A O 1
ATOM 768 N N . ASN A 1 101 ? 14.791 -6.347 -34.263 1.00 89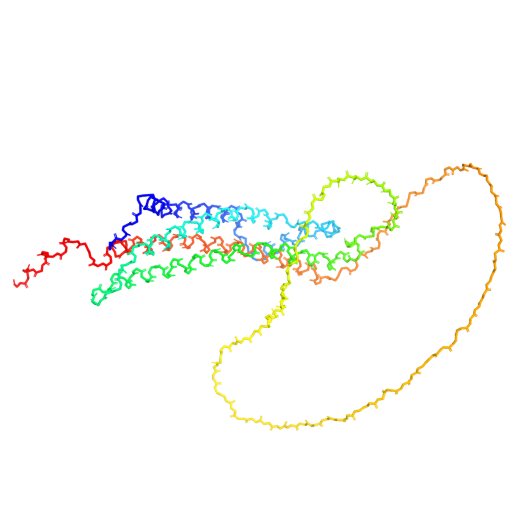.38 101 ASN A N 1
ATOM 769 C CA . ASN A 1 101 ? 15.488 -5.853 -33.063 1.00 89.38 101 ASN A CA 1
ATOM 770 C C . ASN A 1 101 ? 14.533 -5.433 -31.919 1.00 89.38 101 ASN A C 1
ATOM 772 O O . ASN A 1 101 ? 14.634 -4.328 -31.393 1.00 89.38 101 ASN A O 1
ATOM 776 N N . ASN A 1 102 ? 13.540 -6.263 -31.576 1.00 91.44 102 ASN A N 1
ATOM 777 C CA . ASN A 1 102 ? 12.510 -5.907 -30.585 1.00 91.44 102 ASN A CA 1
ATOM 778 C C . ASN A 1 102 ? 12.794 -6.390 -29.150 1.00 91.44 102 ASN A C 1
ATOM 780 O O . ASN A 1 102 ? 12.185 -5.866 -28.226 1.00 91.44 102 ASN A O 1
ATOM 784 N N . PHE A 1 103 ? 13.804 -7.244 -28.934 1.00 93.94 103 PHE A N 1
ATOM 785 C CA . PHE A 1 103 ? 14.132 -7.821 -27.620 1.00 93.94 103 PHE A CA 1
ATOM 786 C C . PHE A 1 103 ? 14.226 -6.799 -26.468 1.00 93.94 103 PHE A C 1
ATOM 788 O O . PHE A 1 103 ? 13.666 -7.026 -25.400 1.00 93.94 103 PHE A O 1
ATOM 795 N N . GLY A 1 104 ? 14.897 -5.655 -26.657 1.00 94.19 104 GLY A N 1
ATOM 796 C CA . GLY A 1 104 ? 14.982 -4.641 -25.598 1.00 94.19 104 GLY A CA 1
ATOM 797 C C . GLY A 1 104 ? 13.658 -3.908 -25.344 1.00 94.19 104 GLY A C 1
ATOM 798 O O . GLY A 1 104 ? 13.386 -3.527 -24.209 1.00 94.19 104 GLY A O 1
ATOM 799 N N . ALA A 1 105 ? 12.795 -3.785 -26.358 1.00 93.94 105 ALA A N 1
ATOM 800 C CA . ALA A 1 105 ? 11.429 -3.288 -26.194 1.00 93.94 105 ALA A CA 1
ATOM 801 C C . ALA A 1 105 ? 10.522 -4.333 -25.510 1.00 93.94 105 ALA A C 1
ATOM 803 O O . ALA A 1 105 ? 9.642 -3.970 -24.733 1.00 93.94 105 ALA A O 1
ATOM 804 N N . ASP A 1 106 ? 10.754 -5.630 -25.726 1.00 95.50 106 ASP A N 1
ATOM 805 C CA . ASP A 1 106 ? 10.068 -6.703 -24.995 1.00 95.50 106 ASP A CA 1
ATOM 806 C C . ASP A 1 106 ? 10.469 -6.700 -23.507 1.00 95.50 106 ASP A C 1
ATOM 808 O O . ASP A 1 106 ? 9.607 -6.795 -22.632 1.00 95.50 106 ASP A O 1
ATOM 812 N N . VAL A 1 107 ? 11.757 -6.476 -23.203 1.00 96.75 107 VAL A N 1
ATOM 813 C CA . VAL A 1 107 ? 12.258 -6.271 -21.830 1.00 96.75 107 VAL A CA 1
ATOM 814 C C . VAL A 1 107 ? 11.672 -5.002 -21.197 1.00 96.75 107 VAL A C 1
ATOM 816 O O . VAL A 1 107 ? 11.194 -5.066 -20.065 1.00 96.75 107 VAL A O 1
ATOM 819 N N . GLN A 1 108 ? 11.620 -3.871 -21.915 1.00 95.75 108 GLN A N 1
ATOM 820 C CA . GLN A 1 108 ? 10.909 -2.669 -21.450 1.00 95.75 108 GLN A CA 1
ATOM 821 C C . GLN A 1 108 ? 9.450 -2.976 -21.094 1.00 95.75 108 GLN A C 1
ATOM 823 O O . GLN A 1 108 ? 9.003 -2.609 -20.013 1.00 95.75 108 GLN A O 1
ATOM 828 N N . ASN A 1 109 ? 8.719 -3.675 -21.968 1.00 95.81 109 ASN A N 1
ATOM 829 C CA . ASN A 1 109 ? 7.320 -4.040 -21.740 1.00 95.81 109 ASN A CA 1
ATOM 830 C C . ASN A 1 109 ? 7.140 -4.997 -20.548 1.00 95.81 109 ASN A C 1
ATOM 832 O O . ASN A 1 109 ? 6.147 -4.888 -19.828 1.00 95.81 109 ASN A O 1
ATOM 836 N N . MET A 1 110 ? 8.084 -5.917 -20.319 1.00 97.94 110 MET A N 1
ATOM 837 C CA . MET A 1 110 ? 8.090 -6.794 -19.145 1.00 97.94 110 MET A CA 1
ATOM 838 C C . MET A 1 110 ? 8.267 -5.991 -17.851 1.00 97.94 110 MET A C 1
ATOM 840 O O . MET A 1 110 ? 7.454 -6.125 -16.936 1.00 97.94 110 MET A O 1
ATOM 844 N N . VAL A 1 111 ? 9.294 -5.135 -17.778 1.00 98.38 111 VAL A N 1
ATOM 845 C CA . VAL A 1 111 ? 9.546 -4.305 -16.589 1.00 98.38 111 VAL A CA 1
ATOM 846 C C . VAL A 1 111 ? 8.396 -3.324 -16.366 1.00 98.38 111 VAL A C 1
ATOM 848 O O . VAL A 1 111 ? 7.925 -3.192 -15.242 1.00 98.38 111 VAL A O 1
ATOM 851 N N . LEU A 1 112 ? 7.891 -2.685 -17.424 1.00 97.88 112 LEU A N 1
ATOM 852 C CA . LEU A 1 112 ? 6.785 -1.734 -17.338 1.00 97.88 112 LEU A CA 1
ATOM 853 C C . LEU A 1 112 ? 5.539 -2.365 -16.707 1.00 97.88 112 LEU A C 1
ATOM 855 O O . LEU A 1 112 ? 5.013 -1.821 -15.738 1.00 97.88 112 LEU A O 1
ATOM 859 N N . LYS A 1 113 ? 5.112 -3.537 -17.196 1.00 98.38 113 LYS A N 1
ATOM 860 C CA . LYS A 1 113 ? 3.976 -4.273 -16.620 1.00 98.38 113 LYS A CA 1
ATOM 861 C C . LYS A 1 113 ? 4.219 -4.636 -15.158 1.00 98.38 113 LYS A C 1
ATOM 863 O O . LYS A 1 113 ? 3.332 -4.437 -14.336 1.00 98.38 113 LYS A O 1
ATOM 868 N N . PHE A 1 114 ? 5.426 -5.091 -14.818 1.00 98.62 114 PHE A N 1
ATOM 869 C CA . PHE A 1 114 ? 5.779 -5.415 -13.436 1.00 98.62 114 PHE A CA 1
ATOM 870 C C . PHE A 1 114 ? 5.648 -4.203 -12.494 1.00 98.62 114 PHE A C 1
ATOM 872 O O . PHE A 1 114 ? 5.081 -4.332 -11.407 1.00 98.62 114 PHE A O 1
ATOM 879 N N . VAL A 1 115 ? 6.116 -3.017 -12.908 1.00 98.44 115 VAL A N 1
ATOM 880 C CA . VAL A 1 115 ? 5.953 -1.783 -12.116 1.00 98.44 115 VAL A CA 1
ATOM 881 C C . VAL A 1 115 ? 4.478 -1.374 -12.036 1.00 98.44 115 VAL A C 1
ATOM 883 O O . VAL A 1 115 ? 4.004 -1.073 -10.943 1.00 98.44 115 VAL A O 1
ATOM 886 N N . GLN A 1 116 ? 3.726 -1.449 -13.140 1.00 98.31 116 GLN A N 1
ATOM 887 C CA . GLN A 1 116 ? 2.289 -1.142 -13.171 1.00 98.31 116 GLN A CA 1
ATOM 888 C C . GLN A 1 116 ? 1.452 -2.064 -12.269 1.00 98.31 116 GLN A C 1
ATOM 890 O O . GLN A 1 116 ? 0.509 -1.600 -11.631 1.00 98.31 116 GLN A O 1
ATOM 895 N N . GLU A 1 117 ? 1.795 -3.350 -12.158 1.00 98.50 117 GLU A N 1
ATOM 896 C CA . GLU A 1 117 ? 1.163 -4.264 -11.197 1.00 98.50 117 GLU A CA 1
ATOM 897 C C . GLU A 1 117 ? 1.388 -3.812 -9.750 1.00 98.50 117 GLU A C 1
ATOM 899 O O . GLU A 1 117 ? 0.451 -3.823 -8.951 1.00 98.50 117 GLU A O 1
ATOM 904 N N . ARG A 1 118 ? 2.616 -3.394 -9.404 1.00 98.44 118 ARG A N 1
ATOM 905 C CA . ARG A 1 118 ? 2.920 -2.878 -8.060 1.00 98.44 118 ARG A CA 1
ATOM 906 C C . ARG A 1 118 ? 2.216 -1.542 -7.798 1.00 98.44 118 ARG A C 1
ATOM 908 O O . ARG A 1 118 ? 1.674 -1.346 -6.717 1.00 98.44 118 ARG A O 1
ATOM 915 N N . GLU A 1 119 ? 2.170 -0.660 -8.793 1.00 97.69 119 GLU A N 1
ATOM 916 C CA . GLU A 1 119 ? 1.469 0.629 -8.745 1.00 97.69 119 GLU A CA 1
ATOM 917 C C . GLU A 1 119 ? -0.047 0.443 -8.545 1.00 97.69 119 GLU A C 1
ATOM 919 O O . GLU A 1 119 ? -0.655 1.104 -7.706 1.00 97.69 119 GLU A O 1
ATOM 924 N N . SER A 1 120 ? -0.666 -0.513 -9.246 1.00 97.75 120 SER A N 1
ATOM 925 C CA . SER A 1 120 ? -2.082 -0.846 -9.050 1.00 97.75 120 SER A CA 1
ATOM 926 C C . SER A 1 120 ? -2.354 -1.479 -7.680 1.00 97.75 120 SER A C 1
ATOM 928 O O . SER A 1 120 ? -3.419 -1.255 -7.108 1.00 97.75 120 SER A O 1
ATOM 930 N N . LEU A 1 121 ? -1.414 -2.268 -7.152 1.00 97.12 121 LEU A N 1
ATOM 931 C CA . LEU A 1 121 ? -1.517 -2.913 -5.841 1.00 97.12 121 LEU A CA 1
ATOM 932 C C . LEU A 1 121 ? -1.411 -1.895 -4.693 1.00 97.12 121 LEU A C 1
ATOM 934 O O . LEU A 1 121 ? -2.230 -1.928 -3.776 1.00 97.12 121 LEU A O 1
ATOM 938 N N . VAL A 1 122 ? -0.468 -0.949 -4.763 1.00 97.38 122 VAL A N 1
ATOM 939 C CA . VAL A 1 122 ? -0.314 0.114 -3.751 1.00 97.38 122 VAL A CA 1
ATOM 940 C C . VAL A 1 122 ? -1.497 1.085 -3.799 1.00 97.38 122 VAL A C 1
ATOM 942 O O . VAL A 1 122 ? -2.092 1.373 -2.757 1.00 97.38 122 VAL A O 1
ATOM 945 N N . SER A 1 123 ? -1.925 1.497 -4.999 1.00 96.06 123 SER A N 1
ATOM 946 C CA . SER A 1 123 ? -3.143 2.296 -5.183 1.00 96.06 123 SER A CA 1
ATOM 947 C C . SER A 1 123 ? -4.408 1.600 -4.662 1.00 96.06 123 SER A C 1
ATOM 949 O O . SER A 1 123 ? -5.328 2.280 -4.204 1.00 96.06 123 SER A O 1
ATOM 951 N N . GLY A 1 124 ? -4.475 0.265 -4.726 1.00 95.94 124 GLY A N 1
ATOM 952 C CA . GLY A 1 124 ? -5.585 -0.522 -4.186 1.00 95.94 124 GLY A CA 1
ATOM 953 C C . GLY A 1 124 ? -5.727 -0.372 -2.671 1.00 95.94 124 GLY A C 1
ATOM 954 O O . GLY A 1 124 ? -6.822 -0.099 -2.183 1.00 95.94 124 GLY A O 1
ATOM 955 N N . TYR A 1 125 ? -4.618 -0.459 -1.927 1.00 94.31 125 TYR A N 1
ATOM 956 C CA . TYR A 1 125 ? -4.639 -0.292 -0.470 1.00 94.31 125 TYR A CA 1
ATOM 957 C C . TYR A 1 125 ? -5.115 1.098 -0.033 1.00 94.31 125 TYR A C 1
ATOM 959 O O . TYR A 1 125 ? -5.828 1.207 0.965 1.00 94.31 125 TYR A O 1
ATOM 967 N N . MET A 1 126 ? -4.753 2.141 -0.789 1.00 91.50 126 MET A N 1
ATOM 968 C CA . MET A 1 126 ? -5.138 3.530 -0.510 1.00 91.50 126 MET A CA 1
ATOM 969 C C . MET A 1 126 ? -6.638 3.788 -0.706 1.00 91.50 126 MET A C 1
ATOM 971 O O . MET A 1 126 ? -7.243 4.525 0.070 1.00 91.50 126 MET A O 1
ATOM 975 N N . GLY A 1 127 ? -7.263 3.157 -1.707 1.00 88.94 127 GLY A N 1
ATOM 976 C CA . GLY A 1 127 ? -8.695 3.325 -1.979 1.00 88.94 127 GLY A CA 1
ATOM 977 C C . GLY A 1 127 ? -9.613 2.839 -0.848 1.00 88.94 127 GLY A C 1
ATOM 978 O O . GLY A 1 127 ? -10.753 3.290 -0.745 1.00 88.94 127 GLY A O 1
ATOM 979 N N . ASP A 1 128 ? -9.121 1.953 0.021 1.00 89.19 128 ASP A N 1
ATOM 980 C CA . ASP A 1 128 ? -9.929 1.262 1.030 1.00 89.19 128 ASP A CA 1
ATOM 981 C C . ASP A 1 128 ? -10.004 1.989 2.393 1.00 89.19 128 ASP A C 1
ATOM 983 O O . ASP A 1 128 ? -10.747 1.580 3.283 1.00 89.19 128 ASP A O 1
ATOM 987 N N . TYR A 1 129 ? -9.268 3.091 2.592 1.00 88.50 129 TYR A N 1
ATOM 988 C CA . TYR A 1 129 ? -9.179 3.779 3.893 1.00 88.50 129 TYR A CA 1
ATOM 989 C C . TYR A 1 129 ? -10.538 4.260 4.435 1.00 88.50 129 TYR A C 1
ATOM 991 O O . TYR A 1 129 ? -10.832 4.112 5.625 1.00 88.50 129 TYR A O 1
ATOM 999 N N . ALA A 1 130 ? -11.400 4.795 3.565 1.00 92.00 130 ALA A N 1
ATOM 1000 C CA . ALA A 1 130 ? -12.746 5.234 3.940 1.00 92.00 130 ALA A CA 1
ATOM 1001 C C . ALA A 1 130 ? -13.656 4.058 4.350 1.00 92.00 130 ALA A C 1
ATOM 1003 O O . ALA A 1 130 ? -14.549 4.215 5.193 1.00 92.00 130 ALA A O 1
ATOM 1004 N N . THR A 1 131 ? -13.406 2.865 3.800 1.00 94.75 131 THR A N 1
ATOM 1005 C CA . THR A 1 131 ? -14.195 1.653 4.033 1.00 94.75 131 THR A CA 1
ATOM 1006 C C . THR A 1 131 ? -14.159 1.226 5.504 1.00 94.75 131 THR A C 1
ATOM 1008 O O . THR A 1 131 ? -15.184 0.780 6.023 1.00 94.75 131 THR A O 1
ATOM 1011 N N . TYR A 1 132 ? -13.038 1.417 6.215 1.00 95.25 132 TYR A N 1
ATOM 1012 C CA . TYR A 1 132 ? -12.944 1.149 7.659 1.00 95.25 132 TYR A CA 1
ATOM 1013 C C . TYR A 1 132 ? -13.969 1.959 8.463 1.00 95.25 132 TYR A C 1
ATOM 1015 O O . TYR A 1 132 ? -14.778 1.388 9.200 1.00 95.25 132 TYR A O 1
ATOM 1023 N N . PHE A 1 133 ? -13.971 3.286 8.297 1.00 94.81 133 PHE A N 1
ATOM 1024 C CA . PHE A 1 133 ? -14.858 4.178 9.046 1.00 94.81 133 PHE A CA 1
ATOM 1025 C C . PHE A 1 133 ? -16.333 3.900 8.740 1.00 94.81 133 PHE A C 1
ATOM 1027 O O . PHE A 1 133 ? -17.154 3.884 9.657 1.00 94.81 133 PHE A O 1
ATOM 1034 N N . TRP A 1 134 ? -16.662 3.605 7.478 1.00 95.44 134 TRP A N 1
ATOM 1035 C CA . TRP A 1 134 ? -18.013 3.218 7.067 1.00 95.44 134 TRP A CA 1
ATOM 1036 C C . TRP A 1 134 ? -18.447 1.874 7.679 1.00 95.44 134 TRP A C 1
ATOM 1038 O O . TRP A 1 134 ? -19.507 1.794 8.302 1.00 95.44 134 TRP A O 1
ATOM 1048 N N . GLN A 1 135 ? -17.614 0.827 7.585 1.00 95.56 135 GLN A N 1
ATOM 1049 C CA . GLN A 1 135 ? -17.907 -0.486 8.181 1.00 95.56 135 GLN A CA 1
ATOM 1050 C C . GLN A 1 135 ? -18.079 -0.386 9.704 1.00 95.56 135 GLN A C 1
ATOM 1052 O O . GLN A 1 135 ? -18.995 -0.995 10.263 1.00 95.56 135 GLN A O 1
ATOM 1057 N N . ARG A 1 136 ? -17.240 0.414 10.378 1.00 93.56 136 ARG A N 1
ATOM 1058 C CA . ARG A 1 136 ? -17.287 0.579 11.834 1.00 93.56 136 ARG A CA 1
ATOM 1059 C C . ARG A 1 136 ? -18.477 1.420 12.283 1.00 93.56 136 ARG A C 1
ATOM 1061 O O . ARG A 1 136 ? -19.167 1.018 13.215 1.00 93.56 136 ARG A O 1
ATOM 1068 N N . GLY A 1 137 ? -18.772 2.527 11.600 1.00 92.56 137 GLY A N 1
ATOM 1069 C CA . GLY A 1 137 ? -19.952 3.356 11.869 1.00 92.56 137 GLY A CA 1
ATOM 1070 C C . GLY A 1 137 ? -21.253 2.555 11.768 1.00 92.56 137 GLY A C 1
ATOM 1071 O O . GLY A 1 137 ? -22.051 2.552 12.704 1.00 92.56 137 GLY A O 1
ATOM 1072 N N . ASN A 1 138 ? -21.405 1.766 10.700 1.00 92.19 138 ASN A N 1
ATOM 1073 C CA . ASN A 1 138 ? -22.558 0.880 10.494 1.00 92.19 138 ASN A CA 1
ATOM 1074 C C . ASN A 1 138 ? -22.671 -0.245 11.540 1.00 92.19 138 ASN A C 1
ATOM 1076 O O . ASN A 1 138 ? -23.752 -0.801 11.743 1.00 92.19 138 ASN A O 1
ATOM 1080 N N . CYS A 1 139 ? -21.567 -0.618 12.194 1.00 91.75 139 CYS A N 1
ATOM 1081 C CA . CYS A 1 139 ? -21.585 -1.538 13.328 1.00 91.75 139 CYS A CA 1
ATOM 1082 C C . CYS A 1 139 ? -22.018 -0.823 14.618 1.00 91.75 139 CYS A C 1
ATOM 1084 O O . CYS A 1 139 ? -22.936 -1.288 15.294 1.00 91.75 139 CYS A O 1
ATOM 1086 N N . MET A 1 140 ? -21.435 0.343 14.916 1.00 88.06 140 MET A N 1
ATOM 1087 C CA . MET A 1 140 ? -21.787 1.144 16.095 1.00 88.06 140 MET A CA 1
ATOM 1088 C C . MET A 1 140 ? -23.255 1.597 16.079 1.00 88.06 140 MET A C 1
ATOM 1090 O O . MET A 1 140 ? -23.901 1.582 17.123 1.00 88.06 140 MET A O 1
ATOM 1094 N N . GLU A 1 141 ? -23.824 1.909 14.910 1.00 87.81 141 GLU A N 1
ATOM 1095 C CA . GLU A 1 141 ? -25.252 2.231 14.763 1.00 87.81 141 GLU A CA 1
ATOM 1096 C C . GLU A 1 141 ? -26.160 1.061 15.193 1.00 87.81 141 GLU A C 1
ATOM 1098 O O . GLU A 1 141 ? -27.174 1.273 15.860 1.00 87.81 141 GLU A O 1
ATOM 1103 N N . LYS A 1 142 ? -25.779 -0.186 14.880 1.00 86.94 142 LYS A N 1
ATOM 1104 C CA . LYS A 1 142 ? -26.522 -1.396 15.286 1.00 86.94 142 LYS A CA 1
ATOM 1105 C C . LYS A 1 142 ? -26.372 -1.715 16.774 1.00 86.94 142 LYS A C 1
ATOM 1107 O O . LYS A 1 142 ? -27.287 -2.287 17.359 1.00 86.94 142 LYS A O 1
ATOM 1112 N N . ILE A 1 143 ? -25.246 -1.334 17.377 1.00 86.00 143 ILE A N 1
ATOM 1113 C CA . ILE A 1 143 ? -24.964 -1.510 18.808 1.00 86.00 143 ILE A CA 1
ATOM 1114 C C . ILE A 1 143 ? -25.685 -0.444 19.654 1.00 86.00 143 ILE A C 1
ATOM 1116 O O . ILE A 1 143 ? -26.325 -0.775 20.649 1.00 86.00 143 ILE A O 1
ATOM 1120 N N . GLY A 1 144 ? -25.607 0.832 19.262 1.00 73.50 144 GLY A N 1
ATOM 1121 C CA . GLY A 1 144 ? -26.233 1.952 19.978 1.00 73.50 144 GLY A CA 1
ATOM 1122 C C . GLY A 1 144 ? -27.729 2.134 19.683 1.00 73.50 144 GLY A C 1
ATOM 1123 O O . GLY A 1 144 ? -28.459 2.716 20.491 1.00 73.50 144 GLY A O 1
ATOM 1124 N N . GLY A 1 145 ? -28.202 1.639 18.536 1.00 60.94 145 GLY A N 1
ATOM 1125 C CA . GLY A 1 145 ? -29.604 1.664 18.129 1.00 60.94 145 GLY A CA 1
ATOM 1126 C C . GLY A 1 145 ? -30.233 3.063 18.157 1.00 60.94 145 GLY A C 1
ATOM 1127 O O . GLY A 1 145 ? -29.594 4.083 17.889 1.00 60.94 145 GLY A O 1
ATOM 1128 N N . ALA A 1 146 ? -31.511 3.122 18.539 1.00 43.44 146 ALA A N 1
ATOM 1129 C CA . ALA A 1 146 ? -32.286 4.362 18.642 1.00 43.44 146 ALA A CA 1
ATOM 1130 C C . ALA A 1 146 ? -31.911 5.266 19.845 1.00 43.44 146 ALA A C 1
ATOM 1132 O O . ALA A 1 146 ? -32.695 6.136 20.210 1.00 43.44 146 ALA A O 1
ATOM 1133 N N . LYS A 1 147 ? -30.741 5.060 20.474 1.00 51.53 147 LYS A N 1
ATOM 1134 C CA . LYS A 1 147 ? -30.101 6.051 21.360 1.00 51.53 147 LYS A CA 1
ATOM 1135 C C . LYS A 1 147 ? -29.011 6.861 20.639 1.00 51.53 147 LYS A C 1
ATOM 1137 O O . LYS A 1 147 ? -28.718 7.969 21.075 1.00 51.53 147 LYS A O 1
ATOM 1142 N N . TRP A 1 148 ? -28.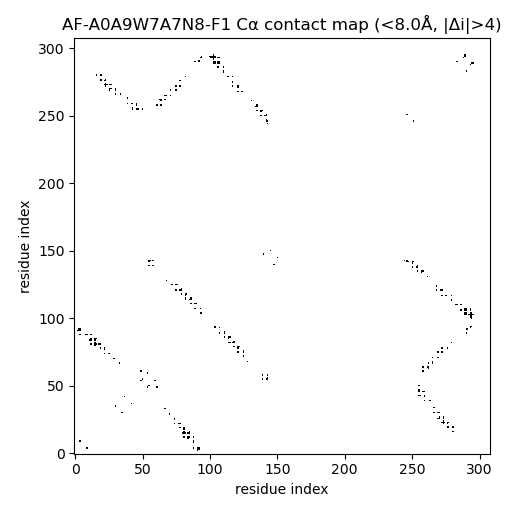413 6.329 19.562 1.00 48.06 148 TRP A N 1
ATOM 1143 C CA . TRP A 1 148 ? -27.364 7.019 18.786 1.00 48.06 148 TRP A CA 1
ATOM 1144 C C . TRP A 1 148 ? -27.936 7.818 17.607 1.00 48.06 148 TRP A C 1
ATOM 1146 O O . TRP A 1 148 ? -27.466 8.917 17.316 1.00 48.06 148 TRP A O 1
ATOM 1156 N N . ARG A 1 149 ? -29.059 7.362 17.024 1.00 44.66 149 ARG A N 1
ATOM 1157 C CA . ARG A 1 149 ? -30.063 8.333 16.560 1.00 44.66 149 ARG A CA 1
ATOM 1158 C C . ARG A 1 149 ? -30.556 9.039 17.813 1.00 44.66 149 ARG A C 1
ATOM 1160 O O . ARG A 1 149 ? -31.264 8.419 18.600 1.00 44.66 149 ARG A O 1
ATOM 1167 N N . GLY A 1 150 ? -30.127 10.277 18.031 1.00 38.75 150 GLY A N 1
ATOM 1168 C CA . GLY A 1 150 ? -30.543 11.007 19.218 1.00 38.75 150 GLY A CA 1
ATOM 1169 C C . GLY A 1 150 ? -32.065 11.126 19.273 1.00 38.75 150 GLY A C 1
ATOM 1170 O O . GLY A 1 150 ? -32.705 11.384 18.251 1.00 38.75 150 GLY A O 1
ATOM 1171 N N . ASP A 1 151 ? -32.623 11.035 20.480 1.00 38.44 151 ASP A N 1
ATOM 1172 C CA . ASP A 1 151 ? -33.824 11.804 20.792 1.00 38.44 151 ASP A CA 1
ATOM 1173 C C . ASP A 1 151 ? -33.428 13.285 20.732 1.00 38.44 151 ASP A C 1
ATOM 1175 O O . ASP A 1 151 ? -33.109 13.926 21.735 1.00 38.44 151 ASP A O 1
ATOM 1179 N N . SER A 1 152 ? -33.376 13.818 19.508 1.00 39.94 152 SER A N 1
ATOM 1180 C CA . SER A 1 152 ? -33.366 15.245 19.214 1.00 39.94 152 SER A CA 1
ATOM 1181 C C . SER A 1 152 ? -34.753 15.786 19.555 1.00 39.94 152 SER A C 1
ATOM 1183 O O . SER A 1 152 ? -35.542 16.157 18.682 1.00 39.94 152 SER A O 1
ATOM 1185 N N . GLY A 1 153 ? -35.051 15.745 20.860 1.00 38.47 153 GLY A N 1
ATOM 1186 C CA . GLY A 1 153 ? -36.370 15.927 21.442 1.00 38.47 153 GLY A CA 1
ATOM 1187 C C . GLY A 1 153 ? -37.019 17.155 20.844 1.00 38.47 153 GLY A C 1
ATOM 1188 O O . GLY A 1 153 ? -36.453 18.247 20.939 1.00 38.47 153 GLY A O 1
ATOM 1189 N N . LYS A 1 154 ? -38.156 16.935 20.167 1.00 35.22 154 LYS A N 1
ATOM 1190 C CA . LYS A 1 154 ? -38.745 17.817 19.144 1.00 35.22 154 LYS A CA 1
ATOM 1191 C C . LYS A 1 154 ? -39.187 19.173 19.707 1.00 35.22 154 LYS A C 1
ATOM 1193 O O . LYS A 1 154 ? -40.371 19.490 19.812 1.00 35.22 154 LYS A O 1
ATOM 1198 N N . THR A 1 155 ? -38.199 19.991 20.028 1.00 31.97 155 THR A N 1
ATOM 1199 C CA . THR A 1 155 ? -38.324 21.337 20.561 1.00 31.97 155 THR A CA 1
ATOM 1200 C C . THR A 1 155 ? -38.239 22.268 19.365 1.00 31.97 155 THR A C 1
ATOM 1202 O O . THR A 1 155 ? -37.178 22.783 19.026 1.00 31.97 155 THR A O 1
ATOM 1205 N N . VAL A 1 156 ? -39.363 22.402 18.657 1.00 34.75 156 VAL A N 1
ATOM 1206 C CA . VAL A 1 156 ? -39.486 23.334 17.533 1.00 34.75 156 VAL A CA 1
ATOM 1207 C C . VAL A 1 156 ? -39.463 24.754 18.096 1.00 34.75 156 VAL A C 1
ATOM 1209 O O . VAL A 1 156 ? -40.501 25.324 18.421 1.00 34.75 156 VAL A O 1
ATOM 1212 N N . VAL A 1 157 ? -38.258 25.301 18.237 1.00 30.30 157 VAL A N 1
ATOM 1213 C CA . VAL A 1 157 ? -38.026 26.731 18.428 1.00 30.30 157 VAL A CA 1
ATOM 1214 C C . VAL A 1 157 ? -37.836 27.330 17.041 1.00 30.30 157 VAL A C 1
ATOM 1216 O O . VAL A 1 157 ? -36.746 27.304 16.477 1.00 30.30 157 VAL A O 1
ATOM 1219 N N . THR A 1 158 ? -38.925 27.827 16.460 1.00 31.11 158 THR A N 1
ATOM 1220 C CA . THR A 1 158 ? -38.865 28.693 15.280 1.00 31.11 158 THR A CA 1
ATOM 1221 C C . THR A 1 158 ? -38.414 30.085 15.710 1.00 31.11 158 THR A C 1
ATOM 1223 O O . THR A 1 158 ? -39.247 30.937 16.019 1.00 31.11 158 THR A O 1
ATOM 1226 N N . GLU A 1 159 ? -37.105 30.319 15.729 1.00 28.80 159 GLU A N 1
ATOM 1227 C CA . GLU A 1 159 ? -36.556 31.673 15.634 1.00 28.80 159 GLU A CA 1
ATOM 1228 C C . GLU A 1 159 ? -36.225 31.961 14.167 1.00 28.80 159 GLU A C 1
ATOM 1230 O O . GLU A 1 159 ? -35.277 31.417 13.600 1.00 28.80 159 GLU A O 1
ATOM 1235 N N . GLU A 1 160 ? -37.041 32.803 13.530 1.00 32.66 160 GLU A N 1
ATOM 1236 C CA . GLU A 1 160 ? -36.771 33.297 12.181 1.00 32.66 160 GLU A CA 1
ATOM 1237 C C . GLU A 1 160 ? -35.660 34.353 12.229 1.00 32.66 160 GLU A C 1
ATOM 1239 O O . GLU A 1 160 ? -35.907 35.535 12.470 1.00 32.66 160 GLU A O 1
ATOM 1244 N N . VAL A 1 161 ? -34.418 33.936 11.978 1.00 26.55 161 VAL A N 1
ATOM 1245 C CA . VAL A 1 161 ? -33.307 34.868 11.746 1.00 26.55 161 VAL A CA 1
ATOM 1246 C C . VAL A 1 161 ? -33.255 35.210 10.259 1.00 26.55 161 VAL A C 1
ATOM 1248 O O . VAL A 1 161 ? -32.622 34.526 9.455 1.00 26.55 161 VAL A O 1
ATOM 1251 N N . SER A 1 162 ? -33.945 36.286 9.881 1.00 28.89 162 SER A N 1
ATOM 1252 C CA . SER A 1 162 ? -33.948 36.807 8.514 1.00 28.89 162 SER A CA 1
ATOM 1253 C C . SER A 1 162 ? -32.577 37.384 8.131 1.00 28.89 162 SER A C 1
ATOM 1255 O O . SER A 1 162 ? -32.252 38.515 8.499 1.00 28.89 162 SER A O 1
ATOM 1257 N N . VAL A 1 163 ? -31.787 36.643 7.350 1.00 27.47 163 VAL A N 1
ATOM 1258 C CA . VAL A 1 163 ? -30.581 37.166 6.684 1.00 27.47 163 VAL A CA 1
ATOM 1259 C C . VAL A 1 163 ? -30.892 37.400 5.209 1.00 27.47 163 VAL A C 1
ATOM 1261 O O . VAL A 1 163 ? -30.910 36.475 4.401 1.00 27.47 163 VAL A O 1
ATOM 1264 N N . SER A 1 164 ? -31.152 38.656 4.857 1.00 26.23 164 SER A N 1
ATOM 1265 C CA . SER A 1 164 ? -31.358 39.082 3.475 1.00 26.23 164 SER A CA 1
ATOM 1266 C C . SER A 1 164 ? -30.025 39.203 2.732 1.00 26.23 164 SER A C 1
ATOM 1268 O O . SER A 1 164 ? -29.218 40.074 3.063 1.00 26.23 164 SER A O 1
ATOM 1270 N N . LEU A 1 165 ? -29.830 38.401 1.685 1.00 29.14 165 LEU A N 1
ATOM 1271 C CA . LEU A 1 165 ? -28.818 38.641 0.655 1.00 29.14 165 LEU A CA 1
ATOM 1272 C C . LEU A 1 165 ? -29.519 38.830 -0.693 1.00 29.14 165 LEU A C 1
ATOM 1274 O O . LEU A 1 165 ? -30.103 37.900 -1.240 1.00 29.14 165 LEU A O 1
ATOM 1278 N N . SER A 1 166 ? -29.491 40.062 -1.194 1.00 28.70 166 SER A N 1
ATOM 1279 C CA . SER A 1 166 ? -30.009 40.453 -2.508 1.00 28.70 166 SER A CA 1
ATOM 1280 C C . SER A 1 166 ? -28.953 40.227 -3.589 1.00 28.70 166 SER A C 1
ATOM 1282 O O . SER A 1 166 ? -27.824 40.694 -3.422 1.00 28.70 166 SER A O 1
ATOM 1284 N N . GLY A 1 167 ? -29.319 39.593 -4.704 1.00 28.02 167 GLY A N 1
ATOM 1285 C CA . GLY A 1 167 ? -28.393 39.376 -5.816 1.00 28.02 167 GLY A CA 1
ATOM 1286 C C . GLY A 1 167 ? -28.875 38.352 -6.837 1.00 28.02 167 GLY A C 1
ATOM 1287 O O . GLY A 1 167 ? -28.360 37.239 -6.878 1.00 28.02 167 GLY A O 1
ATOM 1288 N N . ASP A 1 168 ? -29.836 38.746 -7.670 1.00 29.34 168 ASP A N 1
ATOM 1289 C CA . ASP A 1 168 ? -30.123 38.119 -8.966 1.00 29.34 168 ASP A CA 1
ATOM 1290 C C . ASP A 1 168 ? -28.834 38.091 -9.844 1.00 29.34 168 ASP A C 1
ATOM 1292 O O . ASP A 1 168 ? -27.889 38.844 -9.604 1.00 29.34 168 ASP A O 1
ATOM 1296 N N . ASP A 1 169 ? -28.695 37.268 -10.888 1.00 29.48 169 ASP A N 1
ATOM 1297 C CA . ASP A 1 169 ? -29.733 36.876 -11.847 1.00 29.48 169 ASP A CA 1
ATOM 1298 C C . ASP A 1 169 ? -29.331 35.636 -12.694 1.00 29.48 169 ASP A C 1
ATOM 1300 O O . ASP A 1 169 ? -28.157 35.278 -12.783 1.00 29.48 169 ASP A O 1
ATOM 1304 N N . LYS A 1 170 ? -30.320 35.075 -13.407 1.00 30.58 170 LYS A N 1
ATOM 1305 C CA . LYS A 1 170 ? -30.250 34.133 -14.550 1.00 30.58 170 LYS A CA 1
ATOM 1306 C C . LYS A 1 170 ? -29.862 32.666 -14.315 1.00 30.58 170 LYS A C 1
ATOM 1308 O O . LYS A 1 170 ? -28.750 32.206 -14.555 1.00 30.58 170 LYS A O 1
ATOM 1313 N N . GLU A 1 171 ? -30.923 31.906 -14.060 1.00 27.81 171 GLU A N 1
ATOM 1314 C CA . GLU A 1 171 ? -31.145 30.542 -14.550 1.00 27.81 171 GLU A CA 1
ATOM 1315 C C . GLU A 1 171 ? -30.831 30.368 -16.057 1.00 27.81 171 GLU A C 1
ATOM 1317 O O . GLU A 1 171 ? -31.284 31.154 -16.891 1.00 27.81 171 GLU A O 1
ATOM 1322 N N . VAL A 1 172 ? -30.175 29.256 -16.407 1.00 30.02 172 VAL A N 1
ATOM 1323 C CA . VAL A 1 172 ? -30.350 28.558 -17.694 1.00 30.02 172 VAL A CA 1
ATOM 1324 C C . VAL A 1 172 ? -30.547 27.075 -17.374 1.00 30.02 172 VAL A C 1
ATOM 1326 O O . VAL A 1 172 ? -29.736 26.488 -16.659 1.00 30.02 172 VAL A O 1
ATOM 1329 N N . LYS A 1 173 ? -31.632 26.475 -17.876 1.00 26.97 173 LYS A N 1
ATOM 1330 C CA . LYS A 1 173 ? -31.844 25.022 -17.829 1.00 26.97 173 LYS A CA 1
ATOM 1331 C C . LYS A 1 173 ? -31.138 24.358 -19.006 1.00 26.97 173 LYS A C 1
ATOM 1333 O O . LYS A 1 173 ? -31.269 24.851 -20.118 1.00 26.97 173 LYS A O 1
ATOM 1338 N N . ASP A 1 174 ? -30.583 23.177 -18.767 1.00 28.61 174 ASP A N 1
ATOM 1339 C CA . ASP A 1 174 ? -30.667 22.064 -19.714 1.00 28.61 174 ASP A CA 1
ATOM 1340 C C . ASP A 1 174 ? -30.829 20.755 -18.927 1.00 28.61 174 ASP A C 1
ATOM 1342 O O . ASP A 1 174 ? -30.361 20.633 -17.791 1.00 28.61 174 ASP A O 1
ATOM 1346 N N . GLU A 1 175 ? -31.564 19.800 -19.495 1.00 28.94 175 GLU A N 1
ATOM 1347 C CA . GLU A 1 175 ? -31.851 18.507 -18.869 1.00 28.94 175 GLU A CA 1
ATOM 1348 C C . GLU A 1 175 ? -30.855 17.445 -19.348 1.00 28.94 175 GLU A C 1
ATOM 1350 O O . GLU A 1 175 ? -30.757 17.203 -20.549 1.00 28.94 175 GLU A O 1
ATOM 1355 N N . GLU A 1 176 ? -30.231 16.690 -18.438 1.00 28.38 176 GLU A N 1
ATOM 1356 C CA . GLU A 1 176 ? -29.876 15.308 -18.777 1.00 28.38 176 GLU A CA 1
ATOM 1357 C C . GLU A 1 176 ? -30.017 14.325 -17.608 1.00 28.38 176 GLU A C 1
ATOM 1359 O O . GLU A 1 176 ? -30.187 14.685 -16.442 1.00 28.38 176 GLU A O 1
ATOM 1364 N N . LYS A 1 177 ? -30.069 13.041 -17.965 1.00 28.20 177 LYS A N 1
ATOM 1365 C CA . LYS A 1 177 ? -30.862 12.029 -17.267 1.00 28.20 177 LYS A CA 1
ATOM 1366 C C . LYS A 1 177 ? -29.976 10.882 -16.790 1.00 28.20 177 LYS A C 1
ATOM 1368 O O . LYS A 1 177 ? -29.868 9.852 -17.453 1.00 28.20 177 LYS A O 1
ATOM 1373 N N . ALA A 1 178 ? -29.370 11.049 -15.617 1.00 29.11 178 ALA A N 1
ATOM 1374 C CA . ALA A 1 178 ? -28.521 10.034 -14.993 1.00 29.11 178 ALA A CA 1
ATOM 1375 C C . ALA A 1 178 ? -29.317 8.761 -14.628 1.00 29.11 178 ALA A C 1
ATOM 1377 O O . ALA A 1 178 ? -29.925 8.658 -13.562 1.00 29.11 178 ALA A O 1
ATOM 1378 N N . GLY A 1 179 ? -29.320 7.776 -15.529 1.00 27.53 179 GLY A N 1
ATOM 1379 C CA . GLY A 1 179 ? -29.873 6.448 -15.274 1.00 27.53 179 GLY A CA 1
ATOM 1380 C C . GLY A 1 179 ? -28.966 5.647 -14.339 1.00 27.53 179 GLY A C 1
ATOM 1381 O O . GLY A 1 179 ? -27.824 5.355 -14.684 1.00 27.53 179 GLY A O 1
ATOM 1382 N N . GLY A 1 180 ? -29.472 5.270 -13.164 1.00 26.72 180 GLY A N 1
ATOM 1383 C CA . GLY A 1 180 ? -28.729 4.439 -12.216 1.00 26.72 180 GLY A CA 1
ATOM 1384 C C . GLY A 1 180 ? -28.518 3.018 -12.745 1.00 26.72 180 GLY A C 1
ATOM 1385 O O . GLY A 1 180 ? -29.472 2.248 -12.837 1.00 26.72 180 GLY A O 1
ATOM 1386 N N . SER A 1 181 ? -27.271 2.662 -13.057 1.00 31.89 181 SER A N 1
ATOM 1387 C CA . SER A 1 181 ? -26.883 1.296 -13.422 1.00 31.89 181 SER A CA 1
ATOM 1388 C C . SER A 1 181 ? -26.436 0.527 -12.181 1.00 31.89 181 SER A C 1
ATOM 1390 O O . SER A 1 181 ? -25.384 0.816 -11.615 1.00 31.89 181 SER A O 1
ATOM 1392 N N . ALA A 1 182 ? -27.219 -0.466 -11.759 1.00 28.09 182 ALA A N 1
ATOM 1393 C CA . ALA A 1 182 ? -26.816 -1.382 -10.696 1.00 28.09 182 ALA A CA 1
ATOM 1394 C C . ALA A 1 182 ? -25.818 -2.420 -11.235 1.00 28.09 182 ALA A C 1
ATOM 1396 O O . ALA A 1 182 ? -26.107 -3.101 -12.217 1.00 28.09 182 ALA A O 1
ATOM 1397 N N . CYS A 1 183 ? -24.670 -2.579 -10.575 1.00 25.67 183 CYS A N 1
ATOM 1398 C CA . CYS A 1 183 ? -23.786 -3.721 -10.787 1.00 25.67 183 CYS A CA 1
ATOM 1399 C C . CYS A 1 183 ? -24.151 -4.846 -9.805 1.00 25.67 183 CYS A C 1
ATOM 1401 O O . CYS A 1 183 ? -23.935 -4.740 -8.599 1.00 25.67 183 CYS A O 1
ATOM 1403 N N . SER A 1 184 ? -24.727 -5.929 -10.326 1.00 28.16 184 SER A N 1
ATOM 1404 C CA . SER A 1 184 ? -24.808 -7.200 -9.600 1.00 28.16 184 SER A CA 1
ATOM 1405 C C . SER A 1 184 ? -23.489 -7.963 -9.721 1.00 28.16 184 SER A C 1
ATOM 1407 O O . SER A 1 184 ? -22.729 -7.772 -10.669 1.00 28.16 184 SER A O 1
ATOM 1409 N N . SER A 1 185 ? -23.213 -8.794 -8.723 1.00 30.16 185 SER A N 1
ATOM 1410 C CA . SER A 1 185 ? -21.990 -9.579 -8.580 1.00 30.16 185 SER A CA 1
ATOM 1411 C C . SER A 1 185 ? -22.061 -10.943 -9.280 1.00 30.16 185 SER A C 1
ATOM 1413 O O . SER A 1 185 ? -23.135 -11.385 -9.673 1.00 30.16 185 SER A O 1
ATOM 1415 N N . GLU A 1 186 ? -20.909 -11.621 -9.278 1.00 29.14 186 GLU A N 1
ATOM 1416 C CA . GLU A 1 186 ? -20.699 -13.053 -9.552 1.00 29.14 186 GLU A CA 1
ATOM 1417 C C . GLU A 1 186 ? -20.694 -13.491 -11.025 1.00 29.14 186 GLU A C 1
ATOM 1419 O O . GLU A 1 186 ? -21.727 -13.691 -11.653 1.00 29.14 186 GLU A O 1
ATOM 1424 N N . ASP A 1 187 ? -19.485 -13.779 -11.514 1.00 28.67 187 ASP A N 1
ATOM 1425 C CA . ASP A 1 187 ? -19.234 -14.910 -12.407 1.00 28.67 187 ASP A CA 1
ATOM 1426 C C . ASP A 1 187 ? -17.842 -15.482 -12.072 1.00 28.67 187 ASP A C 1
ATOM 1428 O O . ASP A 1 187 ? -16.903 -14.723 -11.810 1.00 28.67 187 ASP A O 1
ATOM 1432 N N . ALA A 1 188 ? -17.706 -16.808 -12.011 1.00 32.09 188 ALA A N 1
ATOM 1433 C CA . ALA A 1 188 ? -16.471 -17.497 -11.620 1.00 32.09 188 ALA A CA 1
ATOM 1434 C C . ALA A 1 188 ? -16.187 -18.672 -12.577 1.00 32.09 188 ALA A C 1
ATOM 1436 O O . ALA A 1 188 ? -17.118 -19.390 -12.945 1.00 32.09 188 ALA A O 1
ATOM 1437 N N . PRO A 1 189 ? -14.928 -18.891 -13.006 1.00 31.75 189 PRO A N 1
ATOM 1438 C CA . PRO A 1 189 ? -14.620 -19.846 -14.066 1.00 31.75 189 PRO A CA 1
ATOM 1439 C C . PRO A 1 189 ? -14.792 -21.308 -13.628 1.00 31.75 189 PRO A C 1
ATOM 1441 O O . PRO A 1 189 ? -14.465 -21.700 -12.510 1.00 31.75 189 PRO A O 1
ATOM 1444 N N . SER A 1 190 ? -15.285 -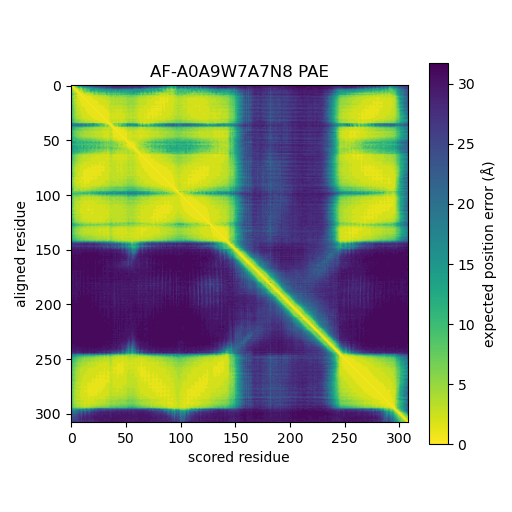22.118 -14.562 1.00 28.14 190 SER A N 1
ATOM 1445 C CA . SER A 1 190 ? -15.621 -23.535 -14.399 1.00 28.14 190 SER A CA 1
ATOM 1446 C C . SER A 1 190 ? -14.424 -24.486 -14.486 1.00 28.14 190 SER A C 1
ATOM 1448 O O . SER A 1 190 ? -13.540 -24.281 -15.320 1.00 28.14 190 SER A O 1
ATOM 1450 N N . SER A 1 191 ? -14.505 -25.629 -13.797 1.00 31.27 191 SER A N 1
ATOM 1451 C CA . SER A 1 191 ? -13.746 -26.838 -14.151 1.00 31.27 191 SER A CA 1
ATOM 1452 C C . SER A 1 191 ? -14.472 -28.144 -13.788 1.00 31.27 191 SER A C 1
ATOM 1454 O O . SER A 1 191 ? -15.089 -28.235 -12.730 1.00 31.27 191 SER A O 1
ATOM 1456 N N . GLU A 1 192 ? -14.265 -29.151 -14.642 1.00 28.53 192 GLU A N 1
ATOM 1457 C CA . GLU A 1 192 ? -14.530 -30.595 -14.478 1.00 28.53 192 GLU A CA 1
ATOM 1458 C C . GLU A 1 192 ? -15.963 -31.148 -14.656 1.00 28.53 192 GLU A C 1
ATOM 1460 O O . GLU A 1 192 ? -16.978 -30.592 -14.235 1.00 28.53 192 GLU A O 1
ATOM 1465 N N . ASP A 1 193 ? -16.007 -32.302 -15.330 1.00 31.92 193 ASP A N 1
ATOM 1466 C CA . ASP A 1 193 ? -17.190 -33.047 -15.756 1.00 31.92 193 ASP A CA 1
ATOM 1467 C C . ASP A 1 193 ? -17.690 -34.049 -14.703 1.00 31.92 193 ASP A C 1
ATOM 1469 O O . ASP A 1 193 ? -16.910 -34.863 -14.213 1.00 31.92 193 ASP A O 1
ATOM 1473 N N . ALA A 1 194 ? -19.013 -34.116 -14.485 1.00 28.23 194 ALA A N 1
ATOM 1474 C CA . ALA A 1 194 ? -19.756 -35.388 -14.409 1.00 28.23 194 ALA A CA 1
ATOM 1475 C C . ALA A 1 194 ? -21.285 -35.198 -14.285 1.00 28.23 194 ALA A C 1
ATOM 1477 O O . ALA A 1 194 ? -21.802 -34.519 -13.400 1.00 28.23 194 ALA A O 1
ATOM 1478 N N . LYS A 1 195 ? -22.033 -35.926 -15.118 1.00 27.03 195 LYS A N 1
ATOM 1479 C CA . LYS A 1 195 ? -23.469 -36.252 -14.969 1.00 27.03 195 LYS A CA 1
ATOM 1480 C C . LYS A 1 195 ? -23.593 -37.792 -15.096 1.00 27.03 195 LYS A C 1
ATOM 1482 O O . LYS A 1 195 ? -22.670 -38.377 -15.662 1.00 27.03 195 LYS A O 1
ATOM 1487 N N . PRO A 1 196 ? -24.706 -38.468 -14.718 1.00 37.00 196 PRO A N 1
ATOM 1488 C CA . PRO A 1 196 ? -25.958 -37.926 -14.171 1.00 37.00 196 PRO A CA 1
ATOM 1489 C C . PRO A 1 196 ? -26.645 -38.734 -13.041 1.00 37.00 196 PRO A C 1
ATOM 1491 O O . PRO A 1 196 ? -26.473 -39.941 -12.926 1.00 37.00 196 PRO A O 1
ATOM 1494 N N . ALA A 1 197 ? -27.601 -38.098 -12.350 1.00 26.58 197 ALA A N 1
ATOM 1495 C CA . ALA A 1 197 ? -28.922 -38.684 -12.054 1.00 26.58 197 ALA A CA 1
ATOM 1496 C C . ALA A 1 197 ? -29.936 -37.601 -11.619 1.00 26.58 197 ALA A C 1
ATOM 1498 O O . ALA A 1 197 ? -29.557 -36.535 -11.143 1.00 26.58 197 ALA A O 1
ATOM 1499 N N . ALA A 1 198 ? -31.230 -37.890 -11.772 1.00 28.38 198 ALA A N 1
ATOM 1500 C CA . ALA A 1 198 ? -32.356 -37.174 -11.158 1.00 28.38 198 ALA A CA 1
ATOM 1501 C C . ALA A 1 198 ? -33.393 -38.223 -10.690 1.00 28.38 198 ALA A C 1
ATOM 1503 O O . ALA A 1 198 ? -33.301 -39.375 -11.123 1.00 28.38 198 ALA A O 1
ATOM 1504 N N . PRO A 1 199 ? -34.381 -37.870 -9.843 1.00 35.12 199 PRO A N 1
ATOM 1505 C CA . PRO A 1 199 ? -35.657 -37.435 -10.425 1.00 35.12 199 PRO A CA 1
ATOM 1506 C C . PRO A 1 199 ? -36.400 -36.328 -9.641 1.00 35.12 199 PRO A C 1
ATOM 1508 O O . PRO A 1 199 ? -36.002 -35.902 -8.562 1.00 35.12 199 PRO A O 1
ATOM 1511 N N . ALA A 1 200 ? -37.497 -35.843 -10.229 1.00 26.38 200 ALA A N 1
ATOM 1512 C CA . ALA A 1 200 ? -38.252 -34.664 -9.798 1.00 26.38 200 ALA A CA 1
ATOM 1513 C C . ALA A 1 200 ? -39.433 -34.946 -8.842 1.00 26.38 200 ALA A C 1
ATOM 1515 O O . ALA A 1 200 ? -39.960 -36.055 -8.789 1.00 26.38 200 ALA A O 1
ATOM 1516 N N . ALA A 1 201 ? -39.960 -33.878 -8.228 1.00 29.45 201 ALA A N 1
ATOM 1517 C CA . ALA A 1 201 ? -41.318 -33.809 -7.673 1.00 29.45 201 ALA A CA 1
ATOM 1518 C C . ALA A 1 201 ? -41.992 -32.459 -8.024 1.00 29.45 201 ALA A C 1
ATOM 1520 O O . ALA A 1 201 ? -41.314 -31.479 -8.326 1.00 29.45 201 ALA A O 1
ATOM 1521 N N . LYS A 1 202 ? -43.335 -32.399 -8.022 1.00 25.56 202 LYS A N 1
ATOM 1522 C CA . LYS A 1 202 ? -44.150 -31.208 -8.368 1.00 25.56 202 LYS A CA 1
ATOM 1523 C C . LYS A 1 202 ? -45.098 -30.850 -7.210 1.00 25.56 202 LYS A C 1
ATOM 1525 O O . LYS A 1 202 ? -45.686 -31.756 -6.634 1.00 25.56 202 LYS A O 1
ATOM 1530 N N . GLY A 1 203 ? -45.342 -29.558 -6.949 1.00 26.98 203 GLY A N 1
ATOM 1531 C CA . GLY A 1 203 ? -46.314 -29.071 -5.946 1.00 26.98 203 GLY A CA 1
ATOM 1532 C C . GLY A 1 203 ? -47.082 -27.815 -6.401 1.00 26.98 203 GLY A C 1
ATOM 1533 O O . GLY A 1 203 ? -46.528 -26.985 -7.120 1.00 26.98 203 GLY A O 1
ATOM 1534 N N . LYS A 1 204 ? -48.379 -27.699 -6.061 1.00 28.09 204 LYS A N 1
ATOM 1535 C CA . LYS A 1 204 ? -49.344 -26.671 -6.541 1.00 28.09 204 LYS A CA 1
ATOM 1536 C C . LYS A 1 204 ? -50.533 -26.544 -5.564 1.00 28.09 204 LYS A C 1
ATOM 1538 O O . LYS A 1 204 ? -50.831 -27.531 -4.908 1.00 28.09 204 LYS A O 1
ATOM 1543 N N . LYS A 1 205 ? -51.353 -25.477 -5.513 1.00 26.86 205 LYS A N 1
ATOM 1544 C CA . LYS A 1 205 ? -51.265 -24.028 -5.864 1.00 26.86 205 LYS A CA 1
ATOM 1545 C C . LYS A 1 205 ? -52.619 -23.383 -5.463 1.00 26.86 205 LYS A C 1
ATOM 1547 O O . LYS A 1 205 ? -53.629 -24.027 -5.732 1.00 26.86 205 LYS A O 1
ATOM 1552 N N . ARG A 1 206 ? -52.632 -22.107 -5.011 1.00 27.28 206 ARG A N 1
ATOM 1553 C CA . ARG A 1 206 ? -53.773 -21.153 -4.765 1.00 27.28 206 ARG A CA 1
ATOM 1554 C C . ARG A 1 206 ? -54.057 -20.842 -3.272 1.00 27.28 206 ARG A C 1
ATOM 1556 O O . ARG A 1 206 ? -53.583 -21.610 -2.449 1.00 27.28 206 ARG A O 1
ATOM 1563 N N . LYS A 1 207 ? -54.895 -19.856 -2.861 1.00 27.17 207 LYS A N 1
ATOM 1564 C CA . LYS A 1 207 ? -55.191 -18.425 -3.251 1.00 27.17 207 LYS A CA 1
ATOM 1565 C C . LYS A 1 207 ? -56.582 -17.985 -2.714 1.00 27.17 207 LYS A C 1
ATOM 1567 O O . LYS A 1 207 ? -57.542 -18.642 -3.097 1.00 27.17 207 LYS A O 1
ATOM 1572 N N . ALA A 1 208 ? -56.670 -16.887 -1.944 1.00 28.45 208 ALA A N 1
ATOM 1573 C CA . ALA A 1 208 ? -57.825 -15.989 -1.625 1.00 28.45 208 ALA A CA 1
ATOM 1574 C C . ALA A 1 208 ? -57.342 -14.993 -0.518 1.00 28.45 208 ALA A C 1
ATOM 1576 O O . ALA A 1 208 ? -56.439 -15.390 0.217 1.00 28.45 208 ALA A O 1
ATOM 1577 N N . ASP A 1 209 ? -57.680 -13.693 -0.403 1.00 25.45 209 ASP A N 1
ATOM 1578 C CA . ASP A 1 209 ? -58.967 -12.932 -0.438 1.00 25.45 209 ASP A CA 1
ATOM 1579 C C . ASP A 1 209 ? -59.911 -13.315 0.735 1.00 25.45 209 ASP A C 1
ATOM 1581 O O . ASP A 1 209 ? -60.039 -14.504 1.003 1.00 25.45 209 ASP A O 1
ATOM 1585 N N . GLU A 1 210 ? -60.625 -12.466 1.498 1.00 24.86 210 GLU A N 1
ATOM 1586 C CA . GLU A 1 210 ? -60.750 -10.994 1.713 1.00 24.86 210 GLU A CA 1
ATOM 1587 C C . GLU A 1 210 ? -61.410 -10.773 3.124 1.00 24.86 210 GLU A C 1
ATOM 1589 O O . GLU A 1 210 ? -61.707 -11.769 3.783 1.00 24.86 210 GLU A O 1
ATOM 1594 N N . GLY A 1 211 ? -61.700 -9.594 3.715 1.00 23.41 211 GLY A N 1
ATOM 1595 C CA . GLY A 1 211 ? -61.583 -8.163 3.354 1.00 23.41 211 GLY A CA 1
ATOM 1596 C C . GLY A 1 211 ? -62.373 -7.245 4.348 1.00 23.41 211 GLY A C 1
ATOM 1597 O O . GLY A 1 211 ? -63.073 -7.760 5.216 1.00 23.41 211 GLY A O 1
ATOM 1598 N N . ALA A 1 212 ? -62.304 -5.907 4.185 1.00 24.78 212 ALA A N 1
ATOM 1599 C CA . ALA A 1 212 ? -63.160 -4.845 4.797 1.00 24.78 212 ALA A CA 1
ATOM 1600 C C . ALA A 1 212 ? -63.134 -4.510 6.332 1.00 24.78 212 ALA A C 1
ATOM 1602 O O . ALA A 1 212 ? -62.722 -5.293 7.181 1.00 24.78 212 ALA A O 1
ATOM 1603 N N . ALA A 1 213 ? -63.593 -3.281 6.653 1.00 27.66 213 ALA A N 1
ATOM 1604 C CA . ALA A 1 213 ? -63.848 -2.612 7.962 1.00 27.66 213 ALA A CA 1
ATOM 1605 C C . ALA A 1 213 ? -64.751 -1.356 7.693 1.00 27.66 213 ALA A C 1
ATOM 1607 O O . ALA A 1 213 ? -65.155 -1.217 6.534 1.00 27.66 213 ALA A O 1
ATOM 1608 N N . PRO A 1 214 ? -65.002 -0.353 8.585 1.00 52.44 214 PRO A N 1
ATOM 1609 C CA . PRO A 1 214 ? -65.112 -0.248 10.058 1.00 52.44 214 PRO A CA 1
ATOM 1610 C C . PRO A 1 214 ? -66.516 0.306 10.504 1.00 52.44 214 PRO A C 1
ATOM 1612 O O . PRO A 1 214 ? -67.453 0.293 9.706 1.00 52.44 214 PRO A O 1
ATOM 1615 N N . PRO A 1 215 ? -66.705 0.785 11.761 1.00 34.91 215 PRO A N 1
ATOM 1616 C CA . PRO A 1 215 ? -67.051 2.217 12.003 1.00 34.91 215 PRO A CA 1
ATOM 1617 C C . PRO A 1 215 ? -66.320 2.844 13.238 1.00 34.91 215 PRO A C 1
ATOM 1619 O O . PRO A 1 215 ? -65.774 2.096 14.041 1.00 34.91 215 PRO A O 1
ATOM 1622 N N . THR A 1 216 ? -66.063 4.160 13.419 1.00 25.22 216 THR A N 1
ATOM 1623 C CA . THR A 1 216 ? -66.920 5.379 13.635 1.00 25.22 216 THR A CA 1
ATOM 1624 C C . THR A 1 216 ? -67.843 5.326 14.885 1.00 25.22 216 THR A C 1
ATOM 1626 O O . THR A 1 216 ? -68.432 4.283 15.127 1.00 25.22 216 THR A O 1
ATOM 1629 N N . GLN A 1 217 ? -68.055 6.367 15.731 1.00 26.75 217 GLN A N 1
ATOM 1630 C CA . GLN A 1 217 ? -67.676 7.811 15.749 1.00 26.75 217 GLN A CA 1
ATOM 1631 C C . GLN A 1 217 ? -67.842 8.463 17.173 1.00 26.75 217 GLN A C 1
ATOM 1633 O O . GLN A 1 217 ? -68.353 7.807 18.074 1.00 26.75 217 GLN A O 1
ATOM 1638 N N . SER A 1 218 ? -67.537 9.775 17.318 1.00 23.84 218 SER A N 1
ATOM 1639 C CA . SER A 1 218 ? -68.039 10.758 18.338 1.00 23.84 218 SER A CA 1
ATOM 1640 C C . SER A 1 218 ? -67.472 10.794 19.784 1.00 23.84 218 SER A C 1
ATOM 1642 O O . SER A 1 218 ? -67.022 9.776 20.288 1.00 23.84 218 SER A O 1
ATOM 1644 N N . SER A 1 219 ? -67.505 11.911 20.556 1.00 23.34 219 SER A N 1
ATOM 1645 C CA . SER A 1 219 ? -67.539 13.379 20.250 1.00 23.34 219 SER A CA 1
ATOM 1646 C C . SER A 1 219 ? -67.525 14.283 21.522 1.00 23.34 219 SER A C 1
ATOM 1648 O O . SER A 1 219 ? -68.170 13.920 22.502 1.00 23.34 219 SER A O 1
ATOM 1650 N N . SER A 1 220 ? -67.022 15.537 21.421 1.00 23.09 220 SER A N 1
ATOM 1651 C CA . SER A 1 220 ? -67.361 16.734 22.269 1.00 23.09 220 SER A CA 1
ATOM 1652 C C . SER A 1 220 ? -66.850 16.775 23.746 1.00 23.09 220 SER A C 1
ATOM 1654 O O . SER A 1 220 ? -66.508 15.732 24.282 1.00 23.09 220 SER A O 1
ATOM 1656 N N . THR A 1 221 ? -66.724 17.902 24.489 1.00 22.72 221 THR A N 1
ATOM 1657 C CA . THR A 1 221 ? -66.940 19.361 24.231 1.00 22.72 221 THR A CA 1
ATOM 1658 C C . THR A 1 221 ? -65.987 20.265 25.077 1.00 22.72 221 THR A C 1
ATOM 1660 O O . THR A 1 221 ? -65.243 19.778 25.921 1.00 22.72 221 THR A O 1
ATOM 1663 N N . THR A 1 222 ? -66.017 21.593 24.872 1.00 21.27 222 THR A N 1
ATOM 1664 C CA . THR A 1 222 ? -65.140 22.660 25.433 1.00 21.27 222 THR A CA 1
ATOM 1665 C C . THR A 1 222 ? -65.636 23.381 26.707 1.00 21.27 222 THR A C 1
ATOM 1667 O O . THR A 1 222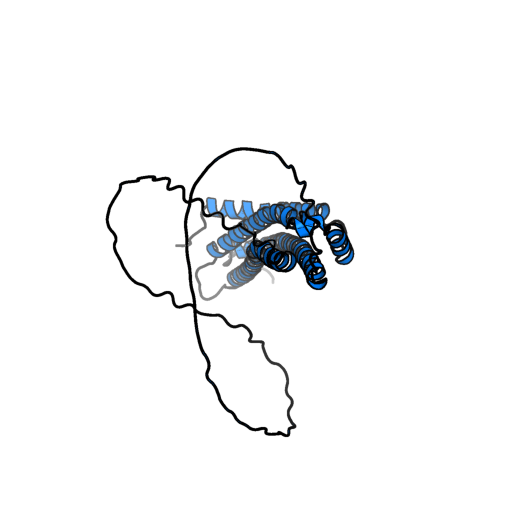 ? -66.846 23.579 26.813 1.00 21.27 222 THR A O 1
ATOM 1670 N N . ASN A 1 223 ? -64.740 24.013 27.506 1.00 23.94 223 ASN A N 1
ATOM 1671 C CA . ASN A 1 223 ? -64.887 25.449 27.885 1.00 23.94 223 ASN A CA 1
ATOM 1672 C C . ASN A 1 223 ? -63.643 26.172 28.502 1.00 23.94 223 ASN A C 1
ATOM 1674 O O . ASN A 1 223 ? -62.627 25.549 28.787 1.00 23.94 223 ASN A O 1
ATOM 1678 N N . LYS A 1 224 ? -63.744 27.511 28.662 1.00 22.19 224 LYS A N 1
ATOM 1679 C CA . LYS A 1 224 ? -62.762 28.494 29.231 1.00 22.19 224 LYS A CA 1
ATOM 1680 C C . LYS A 1 224 ? -62.656 28.400 30.791 1.00 22.19 224 LYS A C 1
ATOM 1682 O O . LYS A 1 224 ? -63.486 27.722 31.377 1.00 22.19 224 LYS A O 1
ATOM 1687 N N . LYS A 1 225 ? -61.757 29.065 31.563 1.00 21.84 225 LYS A N 1
ATOM 1688 C CA . LYS A 1 225 ? -61.244 30.465 31.490 1.00 21.84 225 LYS A CA 1
ATOM 1689 C C . LYS A 1 225 ? -60.126 30.797 32.544 1.00 21.84 225 LYS A C 1
ATOM 1691 O O . LYS A 1 225 ? -60.249 30.379 33.684 1.00 21.84 225 LYS A O 1
ATOM 1696 N N . THR A 1 226 ? -59.149 31.652 32.183 1.00 20.48 226 THR A N 1
ATOM 1697 C CA . THR A 1 226 ? -58.336 32.628 32.999 1.00 20.48 226 THR A CA 1
ATOM 1698 C C . THR A 1 226 ? -57.533 32.285 34.290 1.00 20.48 226 THR A C 1
ATOM 1700 O O . THR A 1 226 ? -58.100 31.905 35.304 1.00 20.48 226 THR A O 1
ATOM 1703 N N . SER A 1 227 ? -56.262 32.752 34.265 1.00 20.45 227 SER A N 1
ATOM 1704 C CA . SER A 1 227 ? -55.510 33.598 35.249 1.00 20.45 227 SER A CA 1
ATOM 1705 C C . SER A 1 227 ? -54.639 33.054 36.417 1.00 20.45 227 SER A C 1
ATOM 1707 O O . SER A 1 227 ? -55.072 32.267 37.245 1.00 20.45 227 SER A O 1
ATOM 1709 N N . SER A 1 228 ? -53.451 33.693 36.5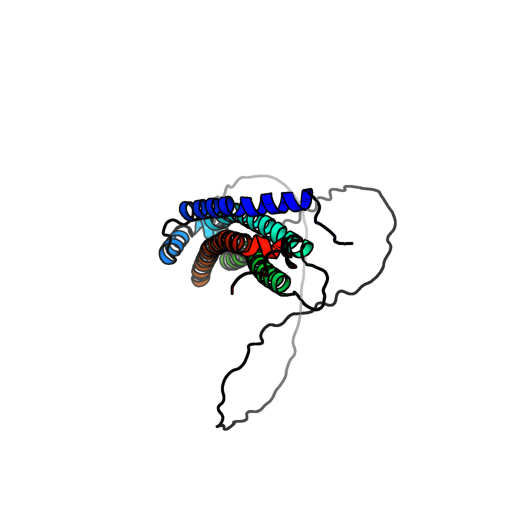16 1.00 21.03 228 SER A N 1
ATOM 1710 C CA . SER A 1 228 ? -52.639 34.099 37.697 1.00 21.03 228 SER A CA 1
ATOM 1711 C C . SER A 1 228 ? -51.779 33.117 38.540 1.00 21.03 228 SER A C 1
ATOM 1713 O O . SER A 1 228 ? -52.257 32.522 39.496 1.00 21.03 228 SER A O 1
ATOM 1715 N N . THR A 1 229 ? -50.453 33.199 38.309 1.00 20.14 229 THR A N 1
ATOM 1716 C CA . THR A 1 229 ? -49.430 33.708 39.274 1.00 20.14 229 THR A CA 1
ATOM 1717 C C . THR A 1 229 ? -48.792 32.813 40.374 1.00 20.14 229 THR A C 1
ATOM 1719 O O . THR A 1 229 ? -49.364 32.593 41.432 1.00 20.14 229 THR A O 1
ATOM 1722 N N . SER A 1 230 ? -47.474 32.577 40.190 1.00 21.48 230 SER A N 1
ATOM 1723 C CA . SER A 1 230 ? -46.366 32.489 41.187 1.00 21.48 230 SER A CA 1
ATOM 1724 C C . SER A 1 230 ? -46.017 31.177 41.929 1.00 21.48 230 SER A C 1
ATOM 1726 O O . SER A 1 230 ? -46.800 30.680 42.723 1.00 21.48 230 SER A O 1
ATOM 1728 N N . THR A 1 231 ? -44.719 30.802 41.849 1.00 21.42 231 THR A N 1
ATOM 1729 C CA . THR A 1 231 ? -43.884 30.025 42.824 1.00 21.42 231 THR A CA 1
ATOM 1730 C C . THR A 1 231 ? -44.362 28.633 43.300 1.00 21.42 231 THR A C 1
ATOM 1732 O O . THR A 1 231 ? -45.501 28.450 43.686 1.00 21.42 231 THR A O 1
ATOM 1735 N N . LYS A 1 232 ? -43.510 27.601 43.440 1.00 23.77 232 LYS A N 1
ATOM 1736 C CA . LYS A 1 232 ? -42.191 27.577 44.117 1.00 23.77 232 LYS A CA 1
ATOM 1737 C C . LYS A 1 232 ? -41.363 26.332 43.702 1.00 23.77 232 LYS A C 1
ATOM 1739 O O . LYS A 1 232 ? -41.900 25.416 43.094 1.00 23.77 232 LYS A O 1
ATOM 1744 N N . LYS A 1 233 ? -40.067 26.299 44.060 1.00 29.52 233 LYS A N 1
ATOM 1745 C CA . LYS A 1 233 ? -39.107 25.187 43.843 1.00 29.52 233 LYS A CA 1
ATOM 1746 C C . LYS A 1 233 ? -39.682 23.770 44.033 1.00 29.52 233 LYS A C 1
ATOM 1748 O O . LYS A 1 233 ? -40.293 23.493 45.062 1.00 29.52 233 LYS A O 1
ATOM 1753 N N . THR A 1 234 ? -39.221 22.827 43.209 1.00 24.23 234 THR A N 1
ATOM 1754 C CA . THR A 1 234 ? -38.733 21.519 43.695 1.00 24.23 234 THR A CA 1
ATOM 1755 C C . THR A 1 234 ? -37.603 21.032 42.785 1.00 24.23 234 THR A C 1
ATOM 1757 O O . THR A 1 234 ? -37.824 20.781 41.605 1.00 24.23 234 THR A O 1
ATOM 1760 N N . GLU A 1 235 ? -36.391 20.889 43.320 1.00 35.94 235 GLU A N 1
ATOM 1761 C CA . GLU A 1 235 ? -35.317 20.160 42.635 1.00 35.94 235 GLU A CA 1
ATOM 1762 C C . GLU A 1 235 ? -35.637 18.663 42.723 1.00 35.94 235 GLU A C 1
ATOM 1764 O O . GLU A 1 235 ? -35.768 18.122 43.818 1.00 35.94 235 GLU A O 1
ATOM 1769 N N . THR A 1 236 ? -35.809 17.990 41.583 1.00 25.95 236 THR A N 1
ATOM 1770 C CA . THR A 1 236 ? -35.943 16.526 41.537 1.00 25.95 236 THR A CA 1
ATOM 1771 C C . THR A 1 236 ? -34.793 15.955 40.727 1.00 25.95 236 THR A C 1
ATOM 1773 O O . THR A 1 236 ? -34.826 15.945 39.497 1.00 25.95 236 THR A O 1
ATOM 1776 N N . THR A 1 237 ? -33.761 15.489 41.428 1.00 32.12 237 THR A N 1
ATOM 1777 C CA . THR A 1 237 ? -32.590 14.833 40.839 1.00 32.12 237 THR A CA 1
ATOM 1778 C C . THR A 1 237 ? -33.012 13.507 40.212 1.00 32.12 237 THR A C 1
ATOM 1780 O O . THR A 1 237 ? -32.963 12.454 40.849 1.00 32.12 237 THR A O 1
ATOM 1783 N N . LYS A 1 238 ? -33.473 13.548 38.958 1.00 28.89 238 LYS A N 1
ATOM 1784 C CA . LYS A 1 238 ? -33.790 12.350 38.179 1.00 28.89 238 LYS A CA 1
ATOM 1785 C C . LYS A 1 238 ? -32.495 11.621 37.843 1.00 28.89 238 LYS A C 1
ATOM 1787 O O . LYS A 1 238 ? -31.910 11.831 36.786 1.00 28.89 238 LYS A O 1
ATOM 1792 N N . SER A 1 239 ? -32.080 10.741 38.751 1.00 32.72 239 SER A N 1
ATOM 1793 C CA . SER A 1 239 ? -31.168 9.648 38.432 1.00 32.72 239 SER A CA 1
ATOM 1794 C C . SER A 1 239 ? -31.811 8.823 37.320 1.00 32.72 239 SER A C 1
ATOM 1796 O O . SER A 1 239 ? -32.739 8.047 37.554 1.00 32.72 239 SER A O 1
ATOM 1798 N N . SER A 1 240 ? -31.374 9.050 36.085 1.00 36.47 240 SER A N 1
ATOM 1799 C CA . SER A 1 240 ? -31.769 8.245 34.940 1.00 36.47 240 SER A CA 1
ATOM 1800 C C . SER A 1 240 ? -31.017 6.922 35.016 1.00 36.47 240 SER A C 1
ATOM 1802 O O . SER A 1 240 ? -29.967 6.761 34.393 1.00 36.47 240 SER A O 1
ATOM 1804 N N . THR A 1 241 ? -31.541 5.981 35.806 1.00 34.66 241 THR A N 1
ATOM 1805 C CA . THR A 1 241 ? -31.110 4.582 35.774 1.00 34.66 241 THR A CA 1
ATOM 1806 C C . THR A 1 241 ? -31.350 4.063 34.362 1.00 34.66 241 THR A C 1
ATOM 1808 O O . THR A 1 241 ? -32.474 3.721 33.995 1.00 34.66 241 THR A O 1
ATOM 1811 N N . ALA A 1 242 ? -30.305 4.092 33.536 1.00 39.75 242 ALA A N 1
ATOM 1812 C CA . ALA A 1 242 ? -30.394 3.656 32.157 1.00 39.75 242 ALA A CA 1
ATOM 1813 C C . ALA A 1 242 ? -30.784 2.177 32.144 1.00 39.75 242 ALA A C 1
ATOM 1815 O O . ALA A 1 242 ? -30.097 1.346 32.739 1.00 39.75 242 ALA A O 1
ATOM 1816 N N . THR A 1 243 ? -31.880 1.852 31.458 1.00 37.22 243 THR A N 1
ATOM 1817 C CA . THR A 1 243 ? -32.177 0.460 31.127 1.00 37.22 243 THR A CA 1
ATOM 1818 C C . THR A 1 243 ? -30.979 -0.131 30.380 1.00 37.22 243 THR A C 1
ATOM 1820 O O . THR A 1 243 ? -30.423 0.567 29.512 1.00 37.22 243 THR A O 1
ATOM 1823 N N . PRO A 1 244 ? -30.568 -1.376 30.702 1.00 46.38 244 PRO A N 1
ATOM 1824 C CA . PRO A 1 244 ? -29.546 -2.070 29.937 1.00 46.38 244 PRO A CA 1
ATOM 1825 C C . PRO A 1 244 ? -29.889 -1.997 28.453 1.00 46.38 244 PRO A C 1
ATOM 1827 O O . PRO A 1 244 ? -31.045 -2.165 28.060 1.00 46.38 244 PRO A O 1
ATOM 1830 N N . VAL A 1 245 ? -28.896 -1.678 27.628 1.00 55.34 245 VAL A N 1
ATOM 1831 C CA . VAL A 1 245 ? -29.033 -1.919 26.196 1.00 55.34 245 VAL A CA 1
ATOM 1832 C C . VAL A 1 245 ? -28.731 -3.398 26.024 1.00 55.34 245 VAL A C 1
ATOM 1834 O O . VAL A 1 245 ? -27.592 -3.804 26.248 1.00 55.34 245 VAL A O 1
ATOM 1837 N N . ASP A 1 246 ? -29.741 -4.185 25.657 1.00 67.00 246 ASP A N 1
ATOM 1838 C CA . ASP A 1 246 ? -29.579 -5.593 25.289 1.00 67.00 246 ASP A CA 1
ATOM 1839 C C . ASP A 1 246 ? -28.869 -5.679 23.926 1.00 67.00 246 ASP A C 1
ATOM 1841 O O . ASP A 1 246 ? -29.457 -5.989 22.889 1.00 67.00 246 ASP A O 1
ATOM 1845 N N . VAL A 1 247 ? -27.583 -5.317 23.920 1.00 77.00 247 VAL A N 1
ATOM 1846 C CA . VAL A 1 247 ? -26.700 -5.427 22.760 1.00 77.00 247 VAL A CA 1
ATOM 1847 C C . VAL A 1 247 ? -26.519 -6.909 22.458 1.00 77.00 247 VAL A C 1
ATOM 1849 O O . VAL A 1 247 ? -26.013 -7.657 23.295 1.00 77.00 247 VAL A O 1
ATOM 1852 N N . LEU A 1 248 ? -26.891 -7.331 21.248 1.00 84.94 248 LEU A N 1
ATOM 1853 C CA . LEU A 1 248 ? -26.616 -8.685 20.775 1.00 84.94 248 LEU A CA 1
ATOM 1854 C C . LEU A 1 248 ? -25.092 -8.938 20.824 1.00 84.94 248 LEU A C 1
ATOM 1856 O O . LEU A 1 248 ? -24.360 -8.203 20.152 1.00 84.94 248 LEU A O 1
ATOM 1860 N N . PRO A 1 249 ? -24.597 -9.952 21.568 1.00 88.00 249 PRO A N 1
ATOM 1861 C CA . PRO A 1 249 ? -23.158 -10.170 21.753 1.00 88.00 249 PRO A CA 1
ATOM 1862 C C . PRO A 1 249 ? -22.378 -10.291 20.440 1.00 88.00 249 PRO A C 1
ATOM 1864 O O . PRO A 1 249 ? -21.271 -9.765 20.331 1.00 88.00 249 PRO A O 1
ATOM 1867 N N . ASP A 1 250 ? -22.996 -10.879 19.413 1.00 91.44 250 ASP A N 1
ATOM 1868 C CA . ASP A 1 250 ? -22.416 -11.037 18.077 1.00 91.44 250 ASP A CA 1
ATOM 1869 C C . ASP A 1 250 ? -21.987 -9.704 17.443 1.00 91.44 250 ASP A C 1
ATOM 1871 O O . ASP A 1 250 ? -20.992 -9.667 16.720 1.00 91.44 250 ASP A O 1
ATOM 1875 N N . TYR A 1 251 ? -22.674 -8.588 17.730 1.00 91.12 251 TYR A N 1
ATOM 1876 C CA . TYR A 1 251 ? -22.253 -7.275 17.231 1.00 91.12 251 TYR A CA 1
ATOM 1877 C C . TYR A 1 251 ? -20.982 -6.765 17.919 1.00 91.12 251 TYR A C 1
ATOM 1879 O O . TYR A 1 251 ? -20.163 -6.129 17.259 1.00 91.12 251 TYR A O 1
ATOM 1887 N N . LEU A 1 252 ? -20.768 -7.079 19.201 1.00 90.69 252 LEU A N 1
ATOM 1888 C CA . LEU A 1 252 ? -19.523 -6.749 19.904 1.00 90.69 252 LEU A CA 1
ATOM 1889 C C . LEU A 1 252 ? -18.364 -7.600 19.360 1.00 90.69 252 LEU A C 1
ATOM 1891 O O . LEU A 1 252 ? -17.309 -7.066 19.022 1.00 90.69 252 LEU A O 1
ATOM 1895 N N . SER A 1 253 ? -18.581 -8.906 19.173 1.00 92.75 253 SER A N 1
ATOM 1896 C CA . SER A 1 253 ? -17.592 -9.806 18.560 1.00 92.75 253 SER A CA 1
ATOM 1897 C C . SER A 1 253 ? -17.285 -9.458 17.096 1.00 92.75 253 SER A C 1
ATOM 1899 O O . SER A 1 253 ? -16.140 -9.606 16.652 1.00 92.75 253 SER A O 1
ATOM 1901 N N . TYR A 1 254 ? -18.274 -8.961 16.345 1.00 94.62 254 TYR A N 1
ATOM 1902 C CA . TYR A 1 254 ? -18.087 -8.439 14.991 1.00 94.62 254 TYR A CA 1
ATOM 1903 C C . TYR A 1 254 ? -17.296 -7.125 14.988 1.00 94.62 254 TYR A C 1
ATOM 1905 O O . TYR A 1 254 ? -16.366 -7.006 14.197 1.00 94.62 254 TYR A O 1
ATOM 1913 N N . LEU A 1 255 ? -17.588 -6.182 15.894 1.00 94.38 255 LEU A N 1
ATOM 1914 C CA . LEU A 1 255 ? -16.840 -4.925 16.031 1.00 94.38 255 LEU A CA 1
ATOM 1915 C C . LEU A 1 255 ? -15.353 -5.175 16.322 1.00 94.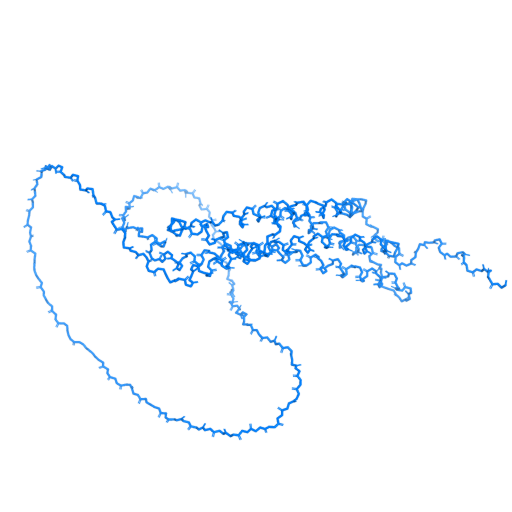38 255 LEU A C 1
ATOM 1917 O O . LEU A 1 255 ? -14.492 -4.638 15.630 1.00 94.38 255 LEU A O 1
ATOM 1921 N N . VAL A 1 256 ? -15.051 -6.049 17.288 1.00 95.38 256 VAL A N 1
ATOM 1922 C CA . VAL A 1 256 ? -13.675 -6.490 17.570 1.00 95.38 256 VAL A CA 1
ATOM 1923 C C . VAL A 1 256 ? -13.051 -7.114 16.324 1.00 95.38 256 VAL A C 1
ATOM 1925 O O . VAL A 1 256 ? -11.943 -6.755 15.941 1.00 95.38 256 VAL A O 1
ATOM 1928 N N . SER A 1 257 ? -13.747 -8.044 15.665 1.00 96.06 257 SER A N 1
ATOM 1929 C CA . SER A 1 257 ? -13.195 -8.745 14.498 1.00 96.06 257 SER A CA 1
ATOM 1930 C C . SER A 1 257 ? -12.984 -7.821 13.292 1.00 96.06 257 SER A C 1
ATOM 1932 O O . SER A 1 257 ? -12.068 -8.056 12.506 1.00 96.06 257 SER A O 1
ATOM 1934 N N . LEU A 1 258 ? -13.771 -6.749 13.172 1.00 96.62 258 LEU A N 1
ATOM 1935 C CA . LEU A 1 258 ? -13.580 -5.676 12.204 1.00 96.62 258 LEU A CA 1
ATOM 1936 C C . LEU A 1 258 ? -12.320 -4.859 12.525 1.00 96.62 258 LEU A C 1
ATOM 1938 O O . LEU A 1 258 ? -11.465 -4.712 11.653 1.00 96.62 258 LEU A O 1
ATOM 1942 N N . ASP A 1 259 ? -12.167 -4.387 13.764 1.00 96.69 259 ASP A N 1
ATOM 1943 C CA . ASP A 1 259 ? -10.983 -3.631 14.190 1.00 96.69 259 ASP A CA 1
ATOM 1944 C C . ASP A 1 259 ? -9.699 -4.484 14.031 1.00 96.69 259 ASP A C 1
ATOM 1946 O O . ASP A 1 259 ? -8.695 -4.004 13.501 1.00 96.69 259 ASP A O 1
ATOM 1950 N N . VAL A 1 260 ? -9.743 -5.782 14.375 1.00 97.00 260 VAL A N 1
ATOM 1951 C CA . VAL A 1 260 ? -8.649 -6.751 14.138 1.00 97.00 260 VAL A CA 1
ATOM 1952 C C . VAL A 1 260 ? -8.351 -6.916 12.643 1.00 97.00 260 VAL A C 1
ATOM 1954 O O . VAL A 1 260 ? -7.180 -6.897 12.258 1.00 97.00 260 VAL A O 1
ATOM 1957 N N . LYS A 1 261 ? -9.379 -7.065 11.789 1.00 96.56 261 LYS A N 1
ATOM 1958 C CA . LYS A 1 261 ? -9.210 -7.174 10.328 1.00 96.56 261 LYS A CA 1
ATOM 1959 C C . LYS A 1 261 ? -8.454 -5.961 9.791 1.00 96.56 261 LYS A C 1
ATOM 1961 O O . LYS A 1 261 ? -7.481 -6.137 9.066 1.00 96.56 261 LYS A O 1
ATOM 1966 N N . TRP A 1 262 ? -8.879 -4.752 10.151 1.00 96.94 262 TRP A N 1
ATOM 1967 C CA . TRP A 1 262 ? -8.278 -3.519 9.639 1.00 96.94 262 TRP A CA 1
ATOM 1968 C C . TRP A 1 262 ? -6.872 -3.263 10.191 1.00 96.94 262 TRP A C 1
ATOM 1970 O O . TRP A 1 262 ? -5.993 -2.856 9.436 1.00 96.94 262 TRP A O 1
ATOM 1980 N N . TYR A 1 263 ? -6.607 -3.603 11.456 1.00 96.62 263 TYR A N 1
ATOM 1981 C CA . TYR A 1 263 ? -5.249 -3.592 12.010 1.00 96.62 263 TYR A CA 1
ATOM 1982 C C . TYR A 1 263 ? -4.299 -4.519 11.227 1.00 96.62 263 TYR A C 1
ATOM 1984 O O . TYR A 1 263 ? -3.196 -4.116 10.862 1.00 96.62 263 TYR A O 1
ATOM 1992 N N . LEU A 1 264 ? -4.727 -5.748 10.912 1.00 95.50 264 LEU A N 1
ATOM 1993 C CA . LEU A 1 264 ? -3.908 -6.697 10.146 1.00 95.50 264 LEU A CA 1
ATOM 1994 C C . LEU A 1 264 ? -3.811 -6.344 8.653 1.00 95.50 264 LEU A C 1
ATOM 1996 O O . LEU A 1 264 ? -2.757 -6.554 8.062 1.00 95.50 264 LEU A O 1
ATOM 2000 N N . TYR A 1 265 ? -4.849 -5.748 8.064 1.00 96.12 265 TYR A N 1
ATOM 2001 C CA . TYR A 1 265 ? -4.824 -5.221 6.696 1.00 96.12 265 TYR A CA 1
ATOM 2002 C C . TYR A 1 265 ? -3.760 -4.128 6.528 1.00 96.12 265 TYR A C 1
ATOM 2004 O O . TYR A 1 265 ? -2.962 -4.194 5.599 1.00 96.12 265 TYR A O 1
ATOM 2012 N N . LEU A 1 266 ? -3.670 -3.183 7.473 1.00 96.44 266 LEU A N 1
ATOM 2013 C CA . LEU A 1 266 ? -2.624 -2.150 7.473 1.00 96.44 266 LEU A CA 1
ATOM 2014 C C . LEU A 1 266 ? -1.216 -2.728 7.721 1.00 96.44 266 LEU A C 1
ATOM 2016 O O . LEU A 1 266 ? -0.234 -2.209 7.193 1.00 96.44 266 LEU A O 1
ATOM 2020 N N . LYS A 1 267 ? -1.098 -3.828 8.482 1.00 96.56 267 LYS A N 1
ATOM 2021 C CA . LYS A 1 267 ? 0.167 -4.576 8.640 1.00 96.56 267 LYS A CA 1
ATOM 2022 C C . LYS A 1 267 ? 0.620 -5.198 7.313 1.00 96.56 267 LYS A C 1
ATOM 2024 O O . LYS A 1 267 ? 1.820 -5.258 7.054 1.00 96.56 267 LYS A O 1
ATOM 2029 N N . ASP A 1 268 ? -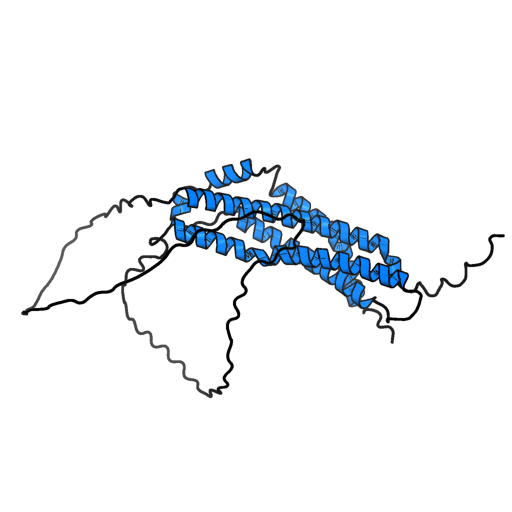0.319 -5.672 6.496 1.00 96.25 268 ASP A N 1
ATOM 2030 C CA . ASP A 1 268 ? -0.035 -6.329 5.217 1.00 96.25 268 ASP A CA 1
ATOM 2031 C C . ASP A 1 268 ? 0.232 -5.328 4.084 1.00 96.25 268 ASP A C 1
ATOM 2033 O O . ASP A 1 268 ? 1.241 -5.452 3.392 1.00 96.25 268 ASP A O 1
ATOM 2037 N N . SER A 1 269 ? -0.581 -4.273 3.960 1.00 97.44 269 SER A N 1
ATOM 2038 C CA . SER A 1 269 ? -0.404 -3.240 2.930 1.00 97.44 269 SER A CA 1
ATOM 2039 C C . SER A 1 269 ? 0.961 -2.552 3.011 1.00 97.44 269 SER A C 1
ATOM 2041 O O . SER A 1 269 ? 1.615 -2.353 1.988 1.00 97.44 269 SER A O 1
ATOM 2043 N N . LEU A 1 270 ? 1.442 -2.271 4.228 1.00 97.75 270 LEU A N 1
ATOM 2044 C CA . LEU A 1 270 ? 2.795 -1.768 4.464 1.00 97.75 270 LEU A CA 1
ATOM 2045 C C . LEU A 1 270 ? 3.874 -2.759 3.997 1.00 97.75 270 LEU A C 1
ATOM 2047 O O . LEU A 1 270 ? 4.793 -2.361 3.286 1.00 97.75 270 LEU A O 1
ATOM 2051 N N . ARG A 1 271 ? 3.775 -4.047 4.356 1.00 97.44 271 ARG A N 1
ATOM 2052 C CA . ARG A 1 271 ? 4.748 -5.073 3.926 1.00 97.44 271 ARG A CA 1
ATOM 2053 C C . ARG A 1 271 ? 4.824 -5.157 2.406 1.00 97.44 271 ARG A C 1
ATOM 2055 O O . ARG A 1 271 ? 5.897 -5.015 1.833 1.00 97.44 271 ARG A O 1
ATOM 2062 N N . GLN A 1 272 ? 3.666 -5.286 1.772 1.00 98.25 272 GLN A N 1
ATOM 2063 C CA . GLN A 1 272 ? 3.523 -5.441 0.329 1.00 98.25 272 GLN A CA 1
ATOM 2064 C C . GLN A 1 272 ? 3.994 -4.193 -0.442 1.00 98.25 272 GLN A C 1
ATOM 2066 O O . GLN A 1 272 ? 4.489 -4.309 -1.565 1.00 98.25 272 GLN A O 1
ATOM 2071 N N . ALA A 1 273 ? 3.903 -3.000 0.157 1.00 98.38 273 ALA A N 1
ATOM 2072 C CA . ALA A 1 273 ? 4.472 -1.773 -0.397 1.00 98.38 273 ALA A CA 1
ATOM 2073 C C . ALA A 1 273 ? 5.998 -1.674 -0.221 1.00 98.38 273 ALA A C 1
ATOM 2075 O O . ALA A 1 273 ? 6.682 -1.265 -1.159 1.00 98.38 273 ALA A O 1
ATOM 2076 N N . ALA A 1 274 ? 6.551 -2.090 0.925 1.00 98.56 274 ALA A N 1
ATOM 2077 C CA . ALA A 1 274 ? 8.002 -2.180 1.110 1.00 98.56 274 ALA A CA 1
ATOM 2078 C C . ALA A 1 274 ? 8.625 -3.188 0.130 1.00 98.56 274 ALA A C 1
ATOM 2080 O O . ALA A 1 274 ? 9.566 -2.846 -0.585 1.00 98.56 274 ALA A O 1
ATOM 2081 N N . ASP A 1 275 ? 8.037 -4.380 0.013 1.00 98.50 275 ASP A N 1
ATOM 2082 C CA . ASP A 1 275 ? 8.447 -5.400 -0.955 1.00 98.50 275 ASP A CA 1
ATOM 2083 C C . ASP A 1 275 ? 8.332 -4.878 -2.397 1.00 98.50 275 ASP A C 1
ATOM 2085 O O . ASP A 1 275 ? 9.238 -5.084 -3.205 1.00 98.50 275 ASP A O 1
ATOM 2089 N N . SER A 1 276 ? 7.283 -4.107 -2.712 1.00 98.62 276 SER A N 1
ATOM 2090 C CA . SER A 1 276 ? 7.150 -3.436 -4.012 1.00 98.62 276 SER A CA 1
ATOM 2091 C C . SER A 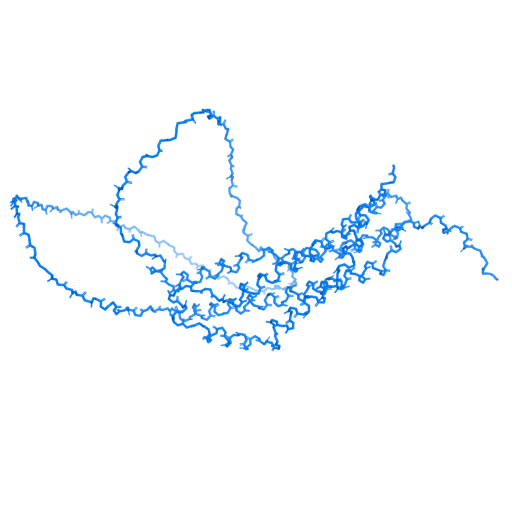1 276 ? 8.285 -2.441 -4.287 1.00 98.62 276 SER A C 1
ATOM 2093 O O . SER A 1 276 ? 8.811 -2.434 -5.398 1.00 98.62 276 SER A O 1
ATOM 2095 N N . CYS A 1 277 ? 8.724 -1.648 -3.301 1.00 98.81 277 CYS A N 1
ATOM 2096 C CA . CYS A 1 277 ? 9.897 -0.777 -3.450 1.00 98.81 277 CYS A CA 1
ATOM 2097 C C . CYS A 1 277 ? 11.182 -1.565 -3.737 1.00 98.81 277 CYS A C 1
ATOM 2099 O O . CYS A 1 277 ? 11.937 -1.191 -4.638 1.00 98.81 277 CYS A O 1
ATOM 2101 N N . LEU A 1 278 ? 11.425 -2.648 -2.989 1.00 98.62 278 LEU A N 1
ATOM 2102 C CA . LEU A 1 278 ? 12.613 -3.491 -3.148 1.00 98.62 278 LEU A CA 1
ATOM 2103 C C . LEU A 1 278 ? 12.636 -4.160 -4.531 1.00 98.62 278 LEU A C 1
ATOM 2105 O O . LEU A 1 278 ? 13.618 -4.041 -5.265 1.00 98.62 278 LEU A O 1
ATOM 2109 N N . MET A 1 279 ? 11.536 -4.816 -4.912 1.00 98.56 279 MET A N 1
ATOM 2110 C CA . MET A 1 279 ? 11.438 -5.555 -6.172 1.00 98.56 279 MET A CA 1
ATOM 2111 C C . MET A 1 279 ? 11.453 -4.638 -7.398 1.00 98.56 279 MET A C 1
ATOM 2113 O O . MET A 1 279 ? 12.056 -4.994 -8.406 1.00 98.56 279 MET A O 1
ATOM 2117 N N . VAL A 1 280 ? 10.820 -3.458 -7.345 1.00 98.69 280 VAL A N 1
ATOM 2118 C CA . VAL A 1 280 ? 10.843 -2.512 -8.476 1.00 98.69 280 VAL A CA 1
ATOM 2119 C C . VAL A 1 280 ? 12.239 -1.942 -8.688 1.00 98.69 280 VAL A C 1
ATOM 2121 O O . VAL A 1 280 ? 12.679 -1.868 -9.835 1.00 98.69 280 VAL A O 1
ATOM 2124 N N . LYS A 1 281 ? 12.971 -1.601 -7.619 1.00 98.44 281 LYS A N 1
ATOM 2125 C CA . LYS A 1 281 ? 14.354 -1.131 -7.759 1.00 98.44 281 LYS A CA 1
ATOM 2126 C C . LYS A 1 281 ? 15.252 -2.208 -8.369 1.00 98.44 281 LYS A C 1
ATOM 2128 O O . LYS A 1 281 ? 15.919 -1.938 -9.362 1.00 98.44 281 LYS A O 1
ATOM 2133 N N . ASP A 1 282 ? 15.201 -3.426 -7.832 1.00 98.50 282 ASP A N 1
ATOM 2134 C CA . ASP A 1 282 ? 15.959 -4.579 -8.332 1.00 98.50 282 ASP A CA 1
ATOM 2135 C C . ASP A 1 282 ? 15.640 -4.897 -9.807 1.00 98.50 282 ASP A C 1
ATOM 2137 O O . ASP A 1 282 ? 16.549 -5.060 -10.623 1.00 98.50 282 ASP A O 1
ATOM 2141 N N . MET A 1 283 ? 14.354 -4.907 -10.176 1.00 98.31 283 MET A N 1
ATOM 2142 C CA . MET A 1 283 ? 13.895 -5.155 -11.546 1.00 98.31 283 MET A CA 1
ATOM 2143 C C . MET A 1 283 ? 14.359 -4.066 -12.525 1.00 98.31 283 MET A C 1
ATOM 2145 O O . MET A 1 283 ? 14.790 -4.384 -13.635 1.00 98.31 283 MET A O 1
ATOM 2149 N N . VAL A 1 284 ? 14.291 -2.789 -12.135 1.00 98.12 284 VAL A N 1
ATOM 2150 C CA . VAL A 1 284 ? 14.739 -1.668 -12.976 1.00 98.12 284 VAL A CA 1
ATOM 2151 C C . VAL A 1 284 ? 16.261 -1.660 -13.113 1.00 98.12 284 VAL A C 1
ATOM 2153 O O . VAL A 1 284 ? 16.768 -1.542 -14.224 1.00 98.12 284 VAL A O 1
ATOM 2156 N N . GLU A 1 285 ? 17.008 -1.845 -12.024 1.00 97.38 285 GLU A N 1
ATOM 2157 C CA . GLU A 1 285 ? 18.475 -1.786 -12.047 1.00 97.38 285 GLU A CA 1
ATOM 2158 C C . GLU A 1 285 ? 19.095 -2.948 -12.833 1.00 97.38 285 GLU A C 1
ATOM 2160 O O . GLU A 1 285 ? 19.995 -2.716 -13.641 1.00 97.38 285 GLU A O 1
ATOM 2165 N N . LYS A 1 286 ? 18.556 -4.170 -12.710 1.00 97.94 286 LYS A N 1
ATOM 2166 C CA . LYS A 1 286 ? 18.989 -5.332 -13.512 1.00 97.94 286 LYS A CA 1
ATOM 2167 C C . LYS A 1 286 ? 18.762 -5.170 -15.016 1.00 97.94 286 LYS A C 1
ATOM 2169 O O . LYS A 1 286 ? 19.483 -5.779 -15.801 1.00 97.94 286 LYS A O 1
ATOM 2174 N N . ASN A 1 287 ? 17.776 -4.368 -15.421 1.00 97.50 287 ASN A N 1
ATOM 2175 C CA . ASN A 1 287 ? 17.383 -4.196 -16.822 1.00 97.50 287 ASN A CA 1
ATOM 2176 C C . ASN A 1 287 ? 17.726 -2.807 -17.392 1.00 97.50 287 ASN A C 1
ATOM 2178 O O . ASN A 1 287 ? 17.402 -2.537 -18.550 1.00 97.50 287 ASN A O 1
ATOM 2182 N N . ARG A 1 288 ? 18.395 -1.937 -16.616 1.00 95.69 288 ARG A N 1
ATOM 2183 C CA . ARG A 1 288 ? 18.594 -0.505 -16.910 1.00 95.69 288 ARG A CA 1
ATOM 2184 C C . ARG A 1 288 ? 19.084 -0.233 -18.336 1.00 95.69 288 ARG A C 1
ATOM 2186 O O . ARG A 1 288 ? 18.482 0.573 -19.035 1.00 95.69 288 ARG A O 1
ATOM 2193 N N . GLU A 1 289 ? 20.095 -0.964 -18.806 1.00 94.31 289 GLU A N 1
ATOM 2194 C CA . GLU A 1 289 ? 20.650 -0.809 -20.162 1.00 94.31 289 GLU A CA 1
ATOM 2195 C C . GLU A 1 289 ? 19.596 -1.028 -21.268 1.00 94.31 289 GLU A C 1
ATOM 2197 O O . GLU A 1 289 ? 19.574 -0.306 -22.261 1.00 94.31 289 GLU A O 1
ATOM 2202 N N . LYS A 1 290 ? 18.677 -1.990 -21.094 1.00 94.38 290 LYS A N 1
ATOM 2203 C CA . LYS A 1 290 ? 17.604 -2.267 -22.067 1.00 94.38 290 LYS A CA 1
ATOM 2204 C C . LYS A 1 290 ? 16.399 -1.345 -21.884 1.00 94.38 290 LYS A C 1
ATOM 2206 O O . LYS A 1 290 ? 15.684 -1.103 -22.850 1.00 94.38 290 LYS A O 1
ATOM 2211 N N . ILE A 1 291 ? 16.203 -0.795 -20.684 1.00 94.25 291 ILE A N 1
ATOM 2212 C CA . ILE A 1 291 ? 15.212 0.256 -20.422 1.00 94.25 291 ILE A CA 1
ATOM 2213 C C . ILE A 1 291 ? 15.627 1.561 -21.111 1.00 94.25 291 ILE A C 1
ATOM 2215 O O . ILE A 1 291 ? 14.808 2.169 -21.793 1.00 94.25 291 ILE A O 1
ATOM 2219 N N . GLU A 1 292 ? 16.889 1.968 -20.978 1.00 91.94 292 GLU A N 1
ATOM 2220 C CA . GLU A 1 292 ? 17.426 3.211 -21.546 1.00 91.94 292 GLU A CA 1
ATOM 2221 C C . GLU A 1 292 ? 17.726 3.094 -23.046 1.00 91.94 292 GLU A C 1
ATOM 2223 O O . GLU A 1 292 ? 17.486 4.039 -23.805 1.00 91.94 292 GLU A O 1
ATOM 2228 N N . HIS A 1 293 ? 18.244 1.947 -23.500 1.00 92.12 293 HIS A N 1
ATOM 2229 C CA . HIS A 1 293 ? 18.682 1.714 -24.881 1.00 92.12 293 HIS A CA 1
ATOM 2230 C C . HIS A 1 293 ? 18.081 0.412 -25.466 1.00 92.12 293 HIS A C 1
ATOM 2232 O O . HIS A 1 293 ? 18.809 -0.522 -25.812 1.00 92.12 293 HIS A O 1
ATOM 2238 N N . PRO A 1 294 ? 16.746 0.333 -25.658 1.00 91.31 294 PRO A N 1
ATOM 2239 C CA . PRO A 1 294 ? 16.032 -0.884 -26.085 1.00 91.31 294 PRO A CA 1
ATOM 2240 C C . PRO A 1 294 ? 16.395 -1.399 -27.488 1.00 91.31 294 PRO A C 1
ATOM 2242 O O . PRO A 1 294 ? 16.148 -2.562 -27.801 1.00 91.31 294 PRO A O 1
ATOM 2245 N N . LYS A 1 295 ? 16.976 -0.550 -28.344 1.00 89.06 295 LYS A N 1
ATOM 2246 C CA . LYS A 1 295 ? 17.496 -0.923 -29.674 1.00 89.06 295 LYS A CA 1
ATOM 2247 C C . LYS A 1 295 ? 19.023 -1.128 -29.685 1.00 89.06 295 LYS A C 1
ATOM 2249 O O . LYS A 1 295 ? 19.579 -1.413 -30.743 1.00 89.06 295 LYS A O 1
ATOM 2254 N N . GLY A 1 296 ? 19.680 -1.025 -28.526 1.00 82.38 296 GLY A N 1
ATOM 2255 C CA . GLY A 1 296 ? 21.135 -0.956 -28.373 1.00 82.38 296 GLY A CA 1
ATOM 2256 C C . GLY A 1 296 ? 21.673 0.478 -28.457 1.00 82.38 296 GLY A C 1
ATOM 2257 O O . GLY A 1 296 ? 21.045 1.363 -29.041 1.00 82.38 296 GLY A O 1
ATOM 2258 N N . GLY A 1 297 ? 22.842 0.712 -27.856 1.00 69.50 297 GLY A N 1
ATOM 2259 C CA . GLY A 1 297 ? 23.594 1.957 -28.032 1.00 69.50 297 GLY A CA 1
ATOM 2260 C C . GLY A 1 297 ? 24.256 2.031 -29.414 1.00 69.50 297 GLY A C 1
ATOM 2261 O O . GLY A 1 297 ? 24.578 1.004 -30.011 1.00 69.50 297 GLY A O 1
ATOM 2262 N N . ALA A 1 298 ? 24.505 3.248 -29.909 1.00 56.53 298 ALA A N 1
ATOM 2263 C CA . ALA A 1 298 ? 25.054 3.486 -31.253 1.00 56.53 298 ALA A CA 1
ATOM 2264 C C . ALA A 1 298 ? 26.460 2.887 -31.497 1.00 56.53 298 ALA A C 1
ATOM 2266 O O . ALA A 1 298 ? 26.881 2.769 -32.644 1.00 56.53 298 ALA A O 1
ATOM 2267 N N . ASP A 1 299 ? 27.164 2.501 -30.431 1.00 48.31 299 ASP A N 1
ATOM 2268 C CA . ASP A 1 299 ? 28.546 2.002 -30.448 1.00 48.31 299 ASP A CA 1
ATOM 2269 C C . ASP A 1 299 ? 28.650 0.469 -30.627 1.00 48.31 299 ASP A C 1
ATOM 2271 O O . ASP A 1 299 ? 29.729 -0.081 -30.832 1.00 48.31 299 ASP A O 1
ATOM 2275 N N . GLY A 1 300 ? 27.522 -0.257 -30.602 1.00 45.47 300 GLY A N 1
ATOM 2276 C CA . GLY A 1 300 ? 27.481 -1.729 -30.659 1.00 45.47 300 GLY A CA 1
ATOM 2277 C C . GLY A 1 300 ? 27.918 -2.375 -31.987 1.00 45.47 300 GLY A C 1
ATOM 2278 O O . GLY A 1 300 ? 27.736 -3.576 -32.163 1.00 45.47 300 GLY A O 1
ATOM 2279 N N . GLY A 1 301 ? 28.453 -1.602 -32.937 1.00 42.09 301 GLY A N 1
ATOM 2280 C CA . GLY A 1 301 ? 28.705 -2.029 -34.317 1.00 42.09 301 GLY A CA 1
ATOM 2281 C C . GLY A 1 301 ? 30.091 -2.609 -34.628 1.00 42.09 301 GLY A C 1
ATOM 2282 O O . GLY A 1 301 ? 30.299 -3.009 -35.770 1.00 42.09 301 GLY A O 1
ATOM 2283 N N . GLN A 1 302 ? 31.049 -2.628 -33.688 1.00 43.00 302 GLN A N 1
ATOM 2284 C CA . GLN A 1 302 ? 32.456 -2.956 -34.009 1.00 43.00 302 GLN A CA 1
ATOM 2285 C C . GLN A 1 302 ? 32.981 -4.319 -33.518 1.00 43.00 302 GLN A C 1
ATOM 2287 O O . GLN A 1 302 ? 33.873 -4.875 -34.157 1.00 43.00 302 GLN A O 1
ATOM 2292 N N . ASN A 1 303 ? 32.430 -4.917 -32.455 1.00 41.62 303 ASN A N 1
ATOM 2293 C CA . ASN A 1 303 ? 32.970 -6.163 -31.878 1.00 41.62 303 ASN A CA 1
ATOM 2294 C C . ASN A 1 303 ? 32.276 -7.439 -32.392 1.00 41.62 303 ASN A C 1
ATOM 2296 O O . ASN A 1 303 ? 31.725 -8.219 -31.617 1.00 41.62 303 ASN A O 1
ATOM 2300 N N . SER A 1 304 ? 32.335 -7.679 -33.706 1.00 47.25 304 SER A N 1
ATOM 2301 C CA . SER A 1 304 ? 31.856 -8.929 -34.328 1.00 47.25 304 SER A CA 1
ATOM 2302 C C . SER A 1 304 ? 32.846 -9.556 -35.326 1.00 47.25 304 SER A C 1
ATOM 2304 O O . SER A 1 304 ? 32.439 -10.091 -36.357 1.00 47.25 304 SER A O 1
ATOM 2306 N N . MET A 1 305 ? 34.149 -9.516 -35.026 1.00 43.84 305 MET A N 1
ATOM 2307 C CA . MET A 1 305 ? 35.169 -10.336 -35.699 1.00 43.84 305 MET A CA 1
ATOM 2308 C C . MET A 1 305 ? 36.255 -10.819 -34.725 1.00 43.84 305 MET A C 1
ATOM 2310 O O . MET A 1 305 ? 36.614 -10.109 -33.793 1.00 43.84 305 MET A O 1
ATOM 2314 N N . SER A 1 306 ? 36.814 -12.002 -35.023 1.00 45.41 306 SER A N 1
ATOM 2315 C CA . SER A 1 306 ? 37.930 -12.686 -34.336 1.00 45.41 306 SER A CA 1
ATOM 2316 C C . SER A 1 306 ? 37.601 -13.639 -33.169 1.00 45.41 306 SER A C 1
ATOM 2318 O O . SER A 1 306 ? 38.107 -13.476 -32.060 1.00 45.41 306 SER A O 1
ATOM 2320 N N . MET A 1 307 ? 36.887 -14.731 -33.470 1.00 43.03 307 MET A N 1
ATOM 2321 C CA . MET A 1 307 ? 37.231 -16.057 -32.922 1.00 43.03 307 MET A CA 1
ATOM 2322 C C . MET A 1 307 ? 37.202 -17.117 -34.036 1.00 43.03 307 MET A C 1
ATOM 2324 O O . MET A 1 307 ? 36.165 -17.713 -34.321 1.00 43.03 307 MET A O 1
ATOM 2328 N N . PHE A 1 308 ? 38.369 -17.306 -34.652 1.00 50.50 308 PHE A N 1
ATOM 2329 C CA . PHE A 1 308 ? 38.824 -18.511 -35.349 1.00 50.50 308 PHE A CA 1
ATOM 2330 C C . PHE A 1 308 ? 40.204 -18.859 -34.772 1.00 50.50 308 PHE A C 1
ATOM 2332 O O . PHE A 1 308 ? 40.911 -17.895 -34.394 1.00 50.50 308 PHE A O 1
#

Foldseek 3Di:
DQQDDDPVLVVLLVVLLVVLQVLLVLLVVLLCVLCPVNDLVNLLVVLLVVPDPVCLQVVHDPCSLVVLVVVLQVSLVSLLSSLVSNLVLLVSLQDPDDPDLQQLNVLSVVLSVLSVVLNVLSVVLNVCSVVLVVVLVVLSCLQNPVVVVPCPPPPPPPDDPDDDDDDDDDDDDDDDDDDDDDDDDDDDDDDDDDDDDDDDDDDDDDDDDDDDDDDDDDDDDDDDDDDDDDDDDDDDPPPCPDDDRPGDVVSVVVSSVSSSVSSVSSSVSSNSSSVSSVVSSVSCVVSVQSSNCVSHDPPPPPPDDDDD

Secondary structure (DSSP, 8-state):
---PPPHHHHHHHHHHHHHHHHHHHHHHHHHHHHSTT--HHHHHHHHHHH--HHHHHHTPPPSHHHHHHHHHHHHHHHHHHHHHHHHHHHHHTPPPP-SS--HHHHHHHHHHHHHHHHHHHHHHHHHTHHHHHHHHHHHHHHHHGGGTS--------------------------------------------------------------------------------------------PPP----HHHHHHHHHHHHHHHHHHHHHHHHHHHHHHHHHHHHHHHHHHHH-TT--TTTTS------

pLDDT: mean 70.37, std 30.28, range [20.14, 98.81]